Protein AF-A0A3P7MNG9-F1 (afdb_monomer)

Structure (mmCIF, N/CA/C/O backbone):
data_AF-A0A3P7MNG9-F1
#
_entry.id   AF-A0A3P7MNG9-F1
#
loop_
_atom_site.group_PDB
_atom_site.id
_atom_site.type_symbol
_atom_site.label_atom_id
_atom_site.label_alt_id
_atom_site.label_comp_id
_atom_site.label_asym_id
_atom_site.label_entity_id
_atom_site.label_seq_id
_atom_site.pdbx_PDB_ins_code
_atom_site.Cartn_x
_atom_site.Cartn_y
_atom_site.Cartn_z
_atom_site.occupancy
_atom_site.B_iso_or_equiv
_atom_site.auth_seq_id
_atom_site.auth_comp_id
_atom_site.auth_asym_id
_atom_site.auth_atom_id
_atom_site.pdbx_PDB_model_num
ATOM 1 N N . MET A 1 1 ? -9.336 20.018 -10.066 1.00 50.62 1 MET A N 1
ATOM 2 C CA . MET A 1 1 ? -9.968 18.762 -10.501 1.00 50.62 1 MET A CA 1
ATOM 3 C C . MET A 1 1 ? -11.108 18.443 -9.546 1.00 50.62 1 MET A C 1
ATOM 5 O O . MET A 1 1 ? -10.877 18.421 -8.330 1.00 50.62 1 MET A O 1
ATOM 9 N N . GLN A 1 2 ? -12.334 18.373 -10.069 1.00 55.94 2 GLN A N 1
ATOM 10 C CA . GLN A 1 2 ? -13.518 17.978 -9.297 1.00 55.94 2 GLN A CA 1
ATOM 11 C C . GLN A 1 2 ? -13.472 16.461 -9.045 1.00 55.94 2 GLN A C 1
ATOM 13 O O . GLN A 1 2 ? -12.683 15.749 -9.660 1.00 55.94 2 GLN A O 1
ATOM 18 N N . GLU A 1 3 ? -14.224 15.972 -8.060 1.00 52.66 3 GLU A N 1
ATOM 19 C CA . GLU A 1 3 ? -14.179 14.561 -7.642 1.00 52.66 3 GLU A CA 1
ATOM 20 C C . GLU A 1 3 ? -14.616 13.601 -8.760 1.00 52.66 3 GLU A C 1
ATOM 22 O O . GLU A 1 3 ? -14.037 12.526 -8.909 1.00 52.66 3 GLU A O 1
ATOM 27 N N . ASP A 1 4 ? -15.556 14.034 -9.598 1.00 59.06 4 ASP A N 1
ATOM 28 C CA . ASP A 1 4 ? -16.036 13.269 -10.749 1.00 59.06 4 ASP A CA 1
ATOM 29 C C . ASP A 1 4 ? -14.944 13.083 -11.816 1.00 59.06 4 ASP A C 1
ATOM 31 O O . ASP A 1 4 ? -14.753 11.971 -12.307 1.00 59.06 4 ASP A O 1
ATOM 35 N N . ASP A 1 5 ? -14.135 14.118 -12.079 1.00 62.81 5 ASP A N 1
ATOM 36 C CA . ASP A 1 5 ? -13.008 14.048 -13.023 1.00 62.81 5 ASP A CA 1
ATOM 37 C C . ASP A 1 5 ? -11.977 12.982 -12.602 1.00 62.81 5 ASP A C 1
ATOM 39 O O . ASP A 1 5 ? -11.460 12.230 -13.429 1.00 62.81 5 ASP A O 1
ATOM 43 N N . LEU A 1 6 ? -11.692 12.894 -11.296 1.00 59.94 6 LEU A N 1
ATOM 44 C CA . LEU A 1 6 ? -10.769 11.908 -10.720 1.00 59.94 6 LEU A CA 1
ATOM 45 C C . LEU A 1 6 ? -11.311 10.482 -10.837 1.00 59.94 6 LEU A C 1
ATOM 47 O O . LEU A 1 6 ? -10.556 9.543 -11.097 1.00 59.94 6 LEU A O 1
ATOM 51 N N . MET A 1 7 ? -12.615 10.312 -10.625 1.00 61.47 7 MET A N 1
ATOM 52 C CA . MET A 1 7 ? -13.269 9.011 -10.740 1.00 61.47 7 MET A CA 1
ATOM 53 C C . MET A 1 7 ? -13.324 8.537 -12.193 1.00 61.47 7 MET A C 1
ATOM 55 O O . MET A 1 7 ? -13.138 7.348 -12.452 1.00 61.47 7 MET A O 1
ATOM 59 N N . ASP A 1 8 ? -13.530 9.438 -13.148 1.00 69.12 8 ASP A N 1
ATOM 60 C CA . ASP A 1 8 ? -13.511 9.092 -14.569 1.00 69.12 8 ASP A CA 1
ATOM 61 C C . ASP A 1 8 ? -12.092 8.808 -15.076 1.00 69.12 8 ASP A C 1
ATOM 63 O O . ASP A 1 8 ? -11.881 7.848 -15.826 1.00 69.12 8 ASP A O 1
ATOM 67 N N . GLU A 1 9 ? -11.090 9.541 -14.585 1.00 71.19 9 GLU A N 1
ATOM 68 C CA . GLU A 1 9 ? -9.685 9.211 -14.827 1.00 71.19 9 GLU A CA 1
ATOM 69 C C . GLU A 1 9 ? -9.326 7.829 -14.258 1.00 71.19 9 GLU A C 1
ATOM 71 O O . GLU A 1 9 ? -8.704 7.013 -14.943 1.00 71.19 9 GLU A O 1
ATOM 76 N N . ALA A 1 10 ? -9.788 7.509 -13.048 1.00 67.56 10 ALA A N 1
ATOM 77 C CA . ALA A 1 10 ? -9.579 6.202 -12.437 1.00 67.56 10 ALA A CA 1
ATOM 78 C C . ALA A 1 10 ? -10.197 5.055 -13.255 1.00 67.56 10 ALA A C 1
ATOM 80 O O . ALA A 1 10 ? -9.550 4.022 -13.460 1.00 67.56 10 ALA A O 1
ATOM 81 N N . LYS A 1 11 ? -11.423 5.236 -13.763 1.00 72.31 11 LYS A N 1
ATOM 82 C CA . LYS A 1 11 ? -12.083 4.259 -14.647 1.00 72.31 11 LYS A CA 1
ATOM 83 C C . LYS A 1 11 ? -11.302 4.059 -15.943 1.00 72.31 11 LYS A C 1
ATOM 85 O O . LYS A 1 11 ? -11.132 2.922 -16.379 1.00 72.31 11 LYS A O 1
ATOM 90 N N . SER A 1 12 ? -10.796 5.142 -16.533 1.00 79.19 12 SER A N 1
ATOM 91 C CA . SER A 1 12 ? -9.968 5.086 -17.741 1.00 79.19 12 SER A CA 1
ATOM 92 C C . SER A 1 12 ? -8.674 4.295 -17.503 1.00 79.19 12 SER A C 1
ATOM 94 O O . SER A 1 12 ? -8.370 3.354 -18.240 1.00 79.19 12 SER A O 1
ATOM 96 N N . LEU A 1 13 ? -7.959 4.590 -16.410 1.00 76.12 13 LEU A N 1
ATOM 97 C CA . LEU A 1 13 ? -6.739 3.873 -16.022 1.00 76.12 13 LEU A CA 1
ATOM 98 C C . LEU A 1 13 ? -6.999 2.384 -15.764 1.00 76.12 13 LEU A C 1
ATOM 100 O O . LEU A 1 13 ? -6.204 1.538 -16.182 1.00 76.12 13 LEU A O 1
ATOM 104 N N . LYS A 1 14 ? -8.126 2.055 -15.124 1.00 75.62 14 LYS A N 1
ATOM 105 C CA . LYS A 1 14 ? -8.559 0.670 -14.916 1.00 75.62 14 LYS A CA 1
ATOM 106 C C . LYS A 1 14 ? -8.824 -0.047 -16.240 1.00 75.62 14 LYS A C 1
ATOM 108 O O . LYS A 1 14 ? -8.344 -1.160 -16.427 1.00 75.62 14 LYS A O 1
ATOM 113 N N . ALA A 1 15 ? -9.573 0.567 -17.153 1.00 82.38 15 ALA A N 1
ATOM 114 C CA . ALA A 1 15 ? -9.904 -0.057 -18.431 1.00 82.38 15 ALA A CA 1
ATOM 115 C C . ALA A 1 15 ? -8.635 -0.384 -19.235 1.00 82.38 15 ALA A C 1
ATOM 117 O O . ALA A 1 15 ? -8.476 -1.506 -19.717 1.00 82.38 15 ALA A O 1
ATOM 118 N N . VAL A 1 16 ? -7.689 0.562 -19.294 1.00 84.88 16 VAL A N 1
ATOM 119 C CA . VAL A 1 16 ? -6.386 0.352 -19.943 1.00 84.88 16 VAL A CA 1
ATOM 120 C C . VAL A 1 16 ? -5.596 -0.753 -19.239 1.00 84.88 16 VAL A C 1
ATOM 122 O O . VAL A 1 16 ? -5.061 -1.640 -19.897 1.00 84.88 16 VAL A O 1
ATOM 125 N N . SER A 1 17 ? -5.546 -0.746 -17.905 1.00 79.25 17 SER A N 1
ATOM 126 C CA . SER A 1 17 ? -4.915 -1.802 -17.104 1.00 79.25 17 SER A CA 1
ATOM 127 C C . SER A 1 17 ? -5.439 -3.198 -17.438 1.00 79.25 17 SER A C 1
ATOM 129 O O . SER A 1 17 ? -4.656 -4.117 -17.687 1.00 79.25 17 SER A O 1
ATOM 131 N N . ASP A 1 18 ? -6.761 -3.361 -17.409 1.00 81.81 18 ASP A N 1
ATOM 132 C CA . ASP A 1 18 ? -7.415 -4.654 -17.589 1.00 81.81 18 ASP A CA 1
ATOM 133 C C . ASP A 1 18 ? -7.157 -5.192 -19.000 1.00 81.81 18 ASP A C 1
ATOM 135 O O . ASP A 1 18 ? -6.856 -6.374 -19.171 1.00 81.81 18 ASP A O 1
ATOM 139 N N . GLU A 1 19 ? -7.165 -4.312 -20.003 1.00 88.00 19 GLU A N 1
ATOM 140 C CA . GLU A 1 19 ? -6.807 -4.658 -21.375 1.00 88.00 19 GLU A CA 1
ATOM 141 C C . GLU A 1 19 ? -5.333 -5.072 -21.506 1.00 88.00 19 GLU A C 1
ATOM 143 O O . GLU A 1 19 ? -5.028 -6.100 -22.120 1.00 88.00 19 GLU A O 1
ATOM 148 N N . LEU A 1 20 ? -4.408 -4.320 -20.899 1.00 85.25 20 LEU A N 1
ATOM 149 C CA . LEU A 1 20 ? -2.987 -4.677 -20.872 1.00 85.25 20 LEU A CA 1
ATOM 150 C C . LEU A 1 20 ? -2.790 -6.055 -20.223 1.00 85.25 20 LEU A C 1
ATOM 152 O O . LEU A 1 20 ? -2.073 -6.897 -20.767 1.00 85.25 20 LEU A O 1
ATOM 156 N N . LYS A 1 21 ? -3.466 -6.320 -19.100 1.00 81.88 21 LYS A N 1
ATOM 157 C CA . LYS A 1 21 ? -3.415 -7.606 -18.393 1.00 81.88 21 LYS A CA 1
ATOM 158 C C . LYS A 1 21 ? -3.986 -8.749 -19.233 1.00 81.88 21 LYS A C 1
ATOM 160 O O . LYS A 1 21 ? -3.364 -9.807 -19.297 1.00 81.88 21 LYS A O 1
ATOM 165 N N . ALA A 1 22 ? -5.120 -8.543 -19.904 1.00 85.69 22 ALA A N 1
ATOM 166 C CA . ALA A 1 22 ? -5.745 -9.544 -20.771 1.00 85.69 22 ALA A CA 1
ATOM 167 C C . ALA A 1 22 ? -4.845 -9.942 -21.954 1.00 85.69 22 ALA A C 1
ATOM 169 O O . ALA A 1 22 ? -4.821 -11.102 -22.354 1.00 85.69 22 ALA A O 1
ATOM 170 N N . ASN A 1 23 ? -4.038 -9.003 -22.457 1.00 87.00 23 ASN A N 1
ATOM 171 C CA . ASN A 1 23 ? -3.028 -9.254 -23.490 1.00 87.00 23 ASN A CA 1
ATOM 172 C C . ASN A 1 23 ? -1.705 -9.810 -22.925 1.00 87.00 23 ASN A C 1
ATOM 174 O O . ASN A 1 23 ? -0.709 -9.938 -23.640 1.00 87.00 23 ASN A O 1
ATOM 178 N N . GLY A 1 24 ? -1.662 -10.115 -21.626 1.00 82.06 24 GLY A N 1
ATOM 179 C CA . GLY A 1 24 ? -0.476 -10.605 -20.941 1.00 82.06 24 GLY A CA 1
ATOM 180 C C . GLY A 1 24 ? 0.671 -9.598 -20.939 1.00 82.06 24 GLY A C 1
ATOM 181 O O . GLY A 1 24 ? 1.825 -10.020 -20.921 1.00 82.06 24 GLY A O 1
ATOM 182 N N . CYS A 1 25 ? 0.408 -8.291 -21.016 1.00 82.31 25 CYS A N 1
ATOM 183 C CA . CYS A 1 25 ? 1.440 -7.261 -20.932 1.00 82.31 25 CYS A CA 1
ATOM 184 C C . CYS A 1 25 ? 2.194 -7.380 -19.595 1.00 82.31 25 CYS A C 1
ATOM 186 O O . CYS A 1 25 ? 1.554 -7.511 -18.549 1.00 82.31 25 CYS A O 1
ATOM 188 N N . PRO A 1 26 ? 3.541 -7.331 -19.583 1.00 75.62 26 PRO A N 1
ATOM 189 C CA . PRO A 1 26 ? 4.274 -7.305 -18.327 1.00 75.62 26 PRO A CA 1
ATOM 190 C C . PRO A 1 26 ? 3.939 -6.026 -17.552 1.00 75.62 26 PRO A C 1
ATOM 192 O O . PRO A 1 26 ? 3.650 -4.980 -18.137 1.00 75.62 26 PRO A O 1
ATOM 195 N N . LEU A 1 27 ? 4.038 -6.095 -16.224 1.00 71.94 27 LEU A N 1
ATOM 196 C CA . LEU A 1 27 ? 3.754 -4.957 -15.342 1.00 71.94 27 LEU A CA 1
ATOM 197 C C . LEU A 1 27 ? 4.686 -3.759 -15.575 1.00 71.94 27 LEU A C 1
ATOM 199 O O . LEU A 1 27 ? 4.328 -2.634 -15.221 1.00 71.94 27 LEU A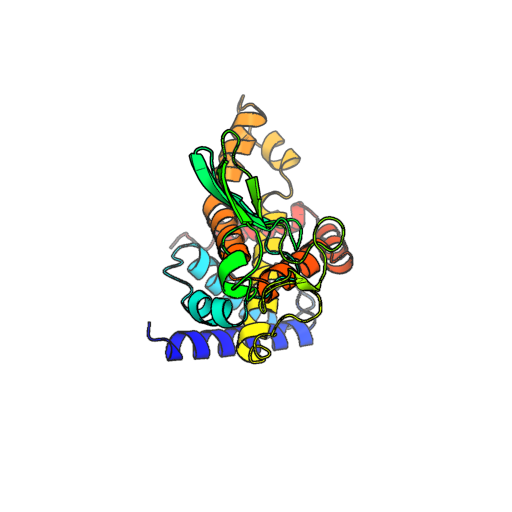 O 1
ATOM 203 N N . PHE A 1 28 ? 5.847 -3.986 -16.195 1.00 72.50 28 PHE A N 1
ATOM 204 C CA . PHE A 1 28 ? 6.792 -2.945 -16.573 1.00 72.50 28 PHE A CA 1
ATOM 205 C C . PHE A 1 28 ? 7.443 -3.208 -17.931 1.00 72.50 28 PHE A C 1
ATOM 207 O O . PHE A 1 28 ? 7.728 -4.352 -18.299 1.00 72.50 28 PHE A O 1
ATOM 214 N N . GLY A 1 29 ? 7.711 -2.120 -18.656 1.00 73.81 29 GLY A N 1
ATOM 215 C CA . GLY A 1 29 ? 8.372 -2.149 -19.955 1.00 73.81 29 GLY A CA 1
ATOM 216 C C . GLY A 1 29 ? 7.550 -2.851 -21.033 1.00 73.81 29 GLY A C 1
ATOM 217 O O . GLY A 1 29 ? 8.123 -3.429 -21.956 1.00 73.81 29 GLY A O 1
ATOM 218 N N . GLY A 1 30 ? 6.218 -2.790 -20.923 1.00 82.50 30 GLY A N 1
ATOM 219 C CA . GLY A 1 30 ? 5.288 -3.268 -21.948 1.00 82.50 30 GLY A CA 1
ATOM 220 C C . GLY A 1 30 ? 5.534 -2.617 -23.311 1.00 82.50 30 GLY A C 1
ATOM 221 O O . GLY A 1 30 ? 5.489 -3.310 -24.323 1.00 82.50 30 GLY A O 1
ATOM 222 N N . LYS A 1 31 ? 5.939 -1.337 -23.325 1.00 85.12 31 LYS A N 1
ATOM 223 C CA . LYS A 1 31 ? 6.387 -0.600 -24.522 1.00 85.12 31 LYS A CA 1
ATOM 224 C C . LYS A 1 31 ? 7.437 -1.356 -25.348 1.00 85.12 31 LYS A C 1
ATOM 226 O O . LYS A 1 31 ? 7.434 -1.276 -26.570 1.00 85.12 31 LYS A O 1
ATOM 231 N N . TYR A 1 32 ? 8.318 -2.106 -24.690 1.00 81.19 32 TYR A N 1
ATOM 232 C CA . TYR A 1 32 ? 9.454 -2.791 -25.320 1.00 81.19 32 TYR A CA 1
ATOM 233 C C . TYR A 1 32 ? 9.221 -4.298 -25.485 1.00 81.19 32 TYR A C 1
ATOM 235 O O . TYR A 1 32 ? 10.122 -5.039 -25.860 1.00 81.19 32 TYR A O 1
ATOM 243 N N . CYS A 1 33 ? 8.023 -4.789 -25.167 1.00 81.94 33 CYS A N 1
ATOM 244 C CA . CYS A 1 33 ? 7.731 -6.213 -25.176 1.00 81.94 33 CYS A CA 1
ATOM 245 C C . CYS A 1 33 ? 7.372 -6.673 -26.598 1.00 81.94 33 CYS A C 1
ATOM 247 O O . CYS A 1 33 ? 6.224 -6.559 -27.010 1.00 81.94 33 CYS A O 1
ATOM 249 N N . GLU A 1 34 ? 8.345 -7.195 -27.352 1.00 84.25 34 GLU A N 1
ATOM 250 C CA . GLU A 1 34 ? 8.195 -7.564 -28.777 1.00 84.25 34 GLU A CA 1
ATOM 251 C C . GLU A 1 34 ? 7.086 -8.583 -29.066 1.00 84.25 34 GLU A C 1
ATOM 253 O O . GLU A 1 34 ? 6.509 -8.575 -30.148 1.00 84.25 34 GLU A O 1
ATOM 258 N N . ARG A 1 35 ? 6.736 -9.423 -28.085 1.00 87.75 35 ARG A N 1
ATOM 259 C CA . ARG A 1 35 ? 5.618 -10.373 -28.198 1.00 87.75 35 ARG A CA 1
ATOM 260 C C . ARG A 1 35 ? 4.233 -9.715 -28.211 1.00 87.75 35 ARG A C 1
ATOM 262 O O . ARG A 1 35 ? 3.252 -10.406 -28.464 1.00 87.75 35 ARG A O 1
ATOM 269 N N . LEU A 1 36 ? 4.127 -8.433 -27.856 1.00 86.94 36 LEU A N 1
ATOM 270 C CA . LEU A 1 36 ? 2.856 -7.715 -27.808 1.00 86.94 36 LEU A CA 1
ATOM 271 C C . LEU A 1 36 ? 2.583 -6.994 -29.135 1.00 86.94 36 LEU A C 1
ATOM 273 O O . LEU A 1 36 ? 3.508 -6.434 -29.728 1.00 86.94 36 LEU A O 1
ATOM 277 N N . PRO A 1 37 ? 1.312 -6.913 -29.570 1.00 93.62 37 PRO A N 1
ATOM 278 C CA . PRO A 1 37 ? 0.923 -6.065 -30.693 1.00 93.62 37 PRO A CA 1
ATOM 279 C C . PRO A 1 37 ? 1.320 -4.597 -30.476 1.00 93.62 37 PRO A C 1
ATOM 281 O O . PRO A 1 37 ? 1.256 -4.103 -29.350 1.00 93.62 37 PRO A O 1
ATOM 284 N N . GLN A 1 38 ? 1.645 -3.870 -31.555 1.00 92.62 38 GLN A N 1
ATOM 285 C CA . GLN A 1 38 ? 2.075 -2.462 -31.482 1.00 92.62 38 GLN A CA 1
ATOM 286 C C . GLN A 1 38 ? 1.115 -1.592 -30.656 1.00 92.62 38 GLN A C 1
ATOM 288 O O . GLN A 1 38 ? 1.554 -0.925 -29.728 1.00 92.62 38 GLN A O 1
ATOM 293 N N . HIS A 1 39 ? -0.192 -1.691 -30.906 1.00 93.81 39 HIS A N 1
ATOM 294 C CA . HIS A 1 39 ? -1.196 -0.903 -30.186 1.00 93.81 39 HIS A CA 1
ATOM 295 C C . HIS A 1 39 ? -1.221 -1.174 -28.666 1.00 93.81 39 HIS A C 1
ATOM 297 O O . HIS A 1 39 ? -1.532 -0.276 -27.888 1.00 93.81 39 HIS A O 1
ATOM 303 N N . ILE A 1 40 ? -0.869 -2.388 -28.218 1.00 92.50 40 ILE A N 1
ATOM 304 C CA . ILE A 1 40 ? -0.746 -2.727 -26.789 1.00 92.50 40 ILE A CA 1
ATOM 305 C C . ILE A 1 40 ? 0.536 -2.127 -26.206 1.00 92.50 40 ILE A C 1
ATOM 307 O O . ILE A 1 40 ? 0.526 -1.632 -25.079 1.00 92.50 40 ILE A O 1
ATOM 311 N N . ARG A 1 41 ? 1.634 -2.126 -26.973 1.00 90.19 41 ARG A N 1
ATOM 312 C CA . ARG A 1 41 ? 2.891 -1.472 -26.575 1.00 90.19 41 ARG A CA 1
ATOM 313 C C . ARG A 1 41 ? 2.708 0.036 -26.412 1.00 90.19 41 ARG A C 1
ATOM 315 O O . ARG A 1 41 ? 3.187 0.590 -25.425 1.00 90.19 41 ARG A O 1
ATOM 322 N N . ASP A 1 42 ? 1.965 0.667 -27.318 1.00 91.50 42 ASP A N 1
ATOM 323 C CA . ASP A 1 42 ? 1.655 2.099 -27.266 1.00 91.50 42 ASP A CA 1
ATOM 324 C C . ASP A 1 42 ? 0.782 2.435 -26.050 1.00 91.50 42 ASP A C 1
ATOM 326 O O . ASP A 1 42 ? 1.090 3.362 -25.304 1.00 91.50 42 ASP A O 1
ATOM 330 N N . LYS A 1 43 ? -0.249 1.623 -25.769 1.00 90.94 43 LYS A N 1
ATOM 331 C CA . LYS A 1 43 ? -1.067 1.759 -24.550 1.00 90.94 43 LYS A CA 1
ATOM 332 C C . LYS A 1 43 ? -0.244 1.600 -23.272 1.00 90.94 43 LYS A C 1
ATOM 334 O O . LYS A 1 43 ? -0.439 2.351 -22.319 1.00 90.94 43 LYS A O 1
ATOM 339 N N . ALA A 1 44 ? 0.688 0.646 -23.243 1.00 87.00 44 ALA A N 1
ATOM 340 C CA . ALA A 1 44 ? 1.588 0.465 -22.108 1.00 87.00 44 ALA A CA 1
ATOM 341 C C . ALA A 1 44 ? 2.515 1.677 -21.920 1.00 87.00 44 ALA A C 1
ATOM 343 O O . ALA A 1 44 ? 2.731 2.103 -20.787 1.00 87.00 44 ALA A O 1
ATOM 344 N N . ALA A 1 45 ? 3.027 2.245 -23.017 1.00 87.19 45 ALA A N 1
ATOM 345 C CA . ALA A 1 45 ? 3.858 3.445 -22.997 1.00 87.19 45 ALA A CA 1
ATOM 346 C C . ALA A 1 45 ? 3.096 4.669 -22.473 1.00 87.19 45 ALA A C 1
ATOM 348 O O . ALA A 1 45 ? 3.605 5.380 -21.608 1.00 87.19 45 ALA A O 1
ATOM 349 N N . GLU A 1 46 ? 1.878 4.891 -22.969 1.00 88.38 46 GLU A N 1
ATOM 350 C CA . GLU A 1 46 ? 1.036 6.015 -22.553 1.00 88.38 46 GLU A CA 1
ATOM 351 C C . GLU A 1 46 ? 0.670 5.915 -21.075 1.00 88.38 46 GLU A C 1
ATOM 353 O O . GLU A 1 46 ? 0.775 6.887 -20.330 1.00 88.38 46 GLU A O 1
ATOM 358 N N . LEU A 1 47 ? 0.315 4.715 -20.616 1.00 83.56 47 LEU A N 1
ATOM 359 C CA . LEU A 1 47 ? 0.054 4.490 -19.207 1.00 83.56 47 LEU A CA 1
ATOM 360 C C . LEU A 1 47 ? 1.292 4.768 -18.342 1.00 83.56 47 LEU A C 1
ATOM 362 O O . LEU A 1 47 ? 1.172 5.401 -17.295 1.00 83.56 47 LEU A O 1
ATOM 366 N N . ASP A 1 48 ? 2.471 4.284 -18.743 1.00 80.19 48 ASP A N 1
ATOM 367 C CA . ASP A 1 48 ? 3.693 4.519 -17.974 1.00 80.19 48 ASP A CA 1
ATOM 368 C C . ASP A 1 48 ? 4.015 6.024 -17.904 1.00 80.19 48 ASP A C 1
ATOM 370 O O . ASP A 1 48 ? 4.275 6.525 -16.811 1.00 80.19 48 ASP A O 1
ATOM 374 N N . LYS A 1 49 ? 3.853 6.760 -19.013 1.00 82.25 49 LYS A N 1
ATOM 375 C CA . LYS A 1 49 ? 3.982 8.226 -19.060 1.00 82.25 49 LYS A CA 1
ATOM 376 C C . LYS A 1 49 ? 2.979 8.929 -18.141 1.00 82.25 49 LYS A C 1
ATOM 378 O O . LYS A 1 49 ? 3.347 9.852 -17.415 1.00 82.25 49 LYS A O 1
ATOM 383 N N . ARG A 1 50 ? 1.717 8.488 -18.138 1.00 77.50 50 ARG A N 1
ATOM 384 C CA . ARG A 1 50 ? 0.657 9.038 -17.278 1.00 77.50 50 ARG A CA 1
ATOM 385 C C . ARG A 1 50 ? 1.003 8.870 -15.798 1.00 77.50 50 ARG A C 1
ATOM 387 O O . ARG A 1 50 ? 0.876 9.811 -15.023 1.00 77.50 50 ARG A O 1
ATOM 394 N N . LEU A 1 51 ? 1.481 7.689 -15.412 1.00 74.69 51 LEU A N 1
ATOM 395 C CA . LEU A 1 51 ? 1.907 7.395 -14.042 1.00 74.69 51 LEU A CA 1
ATOM 396 C C . LEU A 1 51 ? 3.135 8.210 -13.631 1.00 74.69 51 LEU A C 1
ATOM 398 O O . LEU A 1 51 ? 3.188 8.693 -12.504 1.00 74.69 51 LEU A O 1
ATOM 402 N N . ASP A 1 52 ? 4.092 8.403 -14.535 1.00 73.19 52 ASP A N 1
ATOM 403 C CA . ASP A 1 52 ? 5.275 9.223 -14.265 1.00 73.19 52 ASP A CA 1
ATOM 404 C C . ASP A 1 52 ? 4.894 10.709 -14.104 1.00 73.19 52 ASP A C 1
ATOM 406 O O . ASP A 1 52 ? 5.380 11.379 -13.192 1.00 73.19 52 ASP A O 1
ATOM 410 N N . SER A 1 53 ? 3.938 11.203 -14.900 1.00 71.06 53 SER A N 1
ATOM 411 C CA . SER A 1 53 ? 3.365 12.544 -14.730 1.00 71.06 53 SER A CA 1
ATOM 412 C C . SER A 1 53 ? 2.659 12.701 -13.383 1.00 71.06 53 SER A C 1
ATOM 414 O O . SER A 1 53 ? 2.828 13.736 -12.737 1.00 71.06 53 SER A O 1
ATOM 416 N N . LEU A 1 54 ? 1.907 11.688 -12.934 1.00 64.19 54 LEU A N 1
ATOM 417 C CA . LEU A 1 54 ? 1.291 11.695 -11.606 1.00 64.19 54 LEU A CA 1
ATOM 418 C C . LEU A 1 54 ? 2.375 11.809 -10.526 1.00 64.19 54 LEU A C 1
ATOM 420 O O . LEU A 1 54 ? 2.295 12.693 -9.680 1.00 64.19 54 LEU A O 1
ATOM 424 N N . LEU A 1 55 ? 3.442 11.007 -10.611 1.00 59.94 55 LEU A N 1
ATOM 425 C CA . LEU A 1 55 ? 4.580 11.041 -9.680 1.00 59.94 55 LEU A CA 1
ATOM 426 C C . LEU A 1 55 ? 5.319 12.385 -9.644 1.00 59.94 55 LEU A C 1
ATOM 428 O O . LEU A 1 55 ? 5.781 12.784 -8.581 1.00 59.94 55 LEU A O 1
ATOM 432 N N . SER A 1 56 ? 5.414 13.098 -10.768 1.00 56.78 56 SER A N 1
ATOM 433 C CA . SER A 1 56 ? 6.092 14.403 -10.832 1.00 56.78 56 SER A CA 1
ATOM 434 C C . SER A 1 56 ? 5.297 15.576 -10.248 1.00 56.78 56 SER A C 1
ATOM 436 O O . SER A 1 56 ? 5.863 16.650 -10.052 1.00 56.78 56 SER A O 1
ATOM 438 N N . GLY A 1 57 ? 3.999 15.397 -9.985 1.00 50.34 57 GLY A N 1
ATOM 439 C CA . GLY A 1 57 ? 3.116 16.512 -9.651 1.00 50.34 57 GLY A CA 1
ATOM 440 C C . GLY A 1 57 ? 2.042 16.233 -8.613 1.00 50.34 57 GLY A C 1
ATOM 441 O O . GLY A 1 57 ? 1.293 17.166 -8.366 1.00 50.34 57 GLY A O 1
ATOM 442 N N . PHE A 1 58 ? 1.955 15.020 -8.041 1.00 51.56 58 PHE A N 1
ATOM 443 C CA . PHE A 1 58 ? 0.865 14.501 -7.190 1.00 51.56 58 PHE A CA 1
ATOM 444 C C . PHE A 1 58 ? 0.247 15.565 -6.257 1.00 51.56 58 PHE A C 1
ATOM 446 O O . PHE A 1 58 ? 0.693 15.742 -5.123 1.00 51.56 58 PHE A O 1
ATOM 453 N N . PRO A 1 59 ? -0.824 16.265 -6.679 1.00 43.78 59 PRO A N 1
ATOM 454 C CA . PRO A 1 59 ? -1.555 17.159 -5.813 1.00 43.78 59 PRO A CA 1
ATOM 455 C C . PRO A 1 59 ? -2.792 16.392 -5.357 1.00 43.78 59 PRO A C 1
ATOM 457 O O . PRO A 1 59 ? -3.767 16.278 -6.096 1.00 43.78 59 PRO A O 1
ATOM 460 N N . ASN A 1 60 ? -2.755 15.887 -4.125 1.00 50.69 60 ASN A N 1
ATOM 461 C CA . ASN A 1 60 ? -3.916 15.391 -3.386 1.00 50.69 60 ASN A CA 1
ATOM 462 C C . ASN A 1 60 ? -4.726 14.310 -4.122 1.00 50.69 60 ASN A C 1
ATOM 464 O O . ASN A 1 60 ? -5.737 14.595 -4.772 1.00 50.69 60 ASN A O 1
ATOM 468 N N . PHE A 1 61 ? -4.350 13.045 -3.927 1.00 50.94 61 PHE A N 1
ATOM 469 C CA . PHE A 1 61 ? -5.218 11.903 -4.210 1.00 50.94 61 PHE A CA 1
ATOM 470 C C . PHE A 1 61 ? -6.490 12.019 -3.347 1.00 50.94 61 PHE A C 1
ATOM 472 O O . PHE A 1 61 ? -6.547 11.484 -2.249 1.00 50.94 61 PHE A O 1
ATOM 479 N N . LYS A 1 62 ? -7.517 12.768 -3.779 1.00 47.34 62 LYS A N 1
ATOM 480 C CA . LYS A 1 62 ? -8.753 13.010 -2.997 1.00 47.34 62 LYS A CA 1
ATOM 481 C C . LYS A 1 62 ? -9.579 11.742 -2.747 1.00 47.34 62 LYS A C 1
ATOM 483 O O . LYS A 1 62 ? -10.375 11.711 -1.814 1.00 47.34 62 LYS A O 1
ATOM 488 N N . SER A 1 63 ? -9.338 10.673 -3.503 1.00 50.31 63 SER A N 1
ATOM 489 C CA . SER A 1 63 ? -9.829 9.311 -3.232 1.00 50.31 63 SER A CA 1
ATOM 490 C C . SER A 1 63 ? -9.400 8.774 -1.858 1.00 50.31 63 SER A C 1
ATOM 492 O O . SER A 1 63 ? -10.054 7.883 -1.317 1.00 50.31 63 SER A O 1
ATOM 494 N N . SER A 1 64 ? -8.361 9.357 -1.252 1.00 51.09 64 SER A N 1
ATOM 495 C CA . SER A 1 64 ? -7.955 9.139 0.141 1.00 51.09 64 SER A CA 1
ATOM 496 C C . SER A 1 64 ? -9.036 9.439 1.174 1.00 51.09 64 SER A C 1
ATOM 498 O O . SER A 1 64 ? -9.143 8.738 2.181 1.00 51.09 64 SER A O 1
ATOM 500 N N . ILE A 1 65 ? -9.856 10.465 0.927 1.00 50.41 65 ILE A N 1
ATOM 501 C CA . ILE A 1 65 ? -10.880 10.927 1.868 1.00 50.41 65 ILE A CA 1
ATOM 502 C C . ILE A 1 65 ? -11.988 9.875 1.977 1.00 50.41 65 ILE A C 1
ATOM 504 O O . ILE A 1 65 ? -12.401 9.548 3.086 1.00 50.41 65 ILE A O 1
ATOM 508 N N . ARG A 1 66 ? -12.390 9.264 0.851 1.00 58.25 66 ARG A N 1
ATOM 509 C CA . ARG A 1 66 ? -13.369 8.164 0.836 1.00 58.25 66 ARG A CA 1
ATOM 510 C C . ARG A 1 66 ? -12.788 6.856 1.354 1.00 58.25 66 ARG A C 1
ATOM 512 O O . ARG A 1 66 ? -13.511 6.071 1.951 1.00 58.25 66 ARG A O 1
ATOM 519 N N . MET A 1 67 ? -11.488 6.611 1.182 1.00 64.38 67 MET A N 1
ATOM 520 C CA . MET A 1 67 ? -10.882 5.375 1.680 1.00 64.38 67 MET A CA 1
ATOM 521 C C . MET A 1 67 ? -10.895 5.280 3.211 1.00 64.38 67 MET A C 1
ATOM 523 O O . MET A 1 67 ? -11.123 4.202 3.757 1.00 64.38 67 MET A O 1
ATOM 527 N N . LYS A 1 68 ? -10.771 6.423 3.900 1.00 66.88 68 LYS A N 1
ATOM 528 C CA . LYS A 1 68 ? -10.923 6.500 5.361 1.00 66.88 68 LYS A CA 1
ATOM 529 C C . LYS A 1 68 ? -12.308 6.061 5.849 1.00 66.88 68 LYS A C 1
ATOM 531 O O . LYS A 1 68 ? -12.415 5.581 6.973 1.00 66.88 68 LYS A O 1
ATOM 536 N N . GLU A 1 69 ? -13.353 6.169 5.024 1.00 70.38 69 GLU A N 1
ATOM 537 C CA . GLU A 1 69 ? -14.700 5.664 5.351 1.00 70.38 69 GLU A CA 1
ATOM 538 C C . GLU A 1 69 ? -14.751 4.130 5.389 1.00 70.38 69 GLU A C 1
ATOM 540 O O . GLU A 1 69 ? -15.613 3.548 6.050 1.00 70.38 69 GLU A O 1
ATOM 545 N N . TYR A 1 70 ? -13.802 3.482 4.711 1.00 73.75 70 TYR A N 1
ATOM 546 C CA . TYR A 1 70 ? -13.631 2.034 4.662 1.00 73.75 70 TYR A CA 1
ATOM 547 C C . TYR A 1 70 ? -12.499 1.539 5.570 1.00 73.75 70 TYR A C 1
ATOM 549 O O . TYR A 1 70 ? -12.218 0.338 5.589 1.00 73.75 70 TYR A O 1
ATOM 557 N N . ASP A 1 71 ? -11.843 2.432 6.323 1.00 76.50 71 ASP A N 1
ATOM 558 C CA . ASP A 1 71 ? -10.767 2.046 7.227 1.00 76.50 71 ASP A CA 1
ATOM 559 C C . ASP A 1 71 ? -11.297 1.110 8.314 1.00 76.50 71 ASP A C 1
ATOM 561 O O . ASP A 1 71 ? -12.223 1.412 9.075 1.00 76.50 71 ASP A O 1
ATOM 565 N N . PHE A 1 72 ? -10.662 -0.050 8.385 1.00 81.06 72 PHE A N 1
ATOM 566 C CA . PHE A 1 72 ? -10.970 -1.089 9.333 1.00 81.06 72 PHE A CA 1
ATOM 567 C C . PHE A 1 72 ? -9.669 -1.656 9.914 1.00 81.06 72 PHE A C 1
ATOM 569 O O . PHE A 1 72 ? -8.684 -1.861 9.203 1.00 81.06 72 PHE A O 1
ATOM 576 N N . SER A 1 73 ? -9.674 -1.947 11.214 1.00 82.56 73 SER A N 1
ATOM 577 C CA . SER A 1 73 ? -8.606 -2.693 11.873 1.00 82.56 73 SER A CA 1
ATOM 578 C C . SER A 1 73 ? -9.180 -3.558 12.988 1.00 82.56 73 SER A C 1
ATOM 580 O O . SER A 1 73 ? -10.083 -3.142 13.712 1.00 82.56 73 SER A O 1
ATOM 582 N N . LEU A 1 74 ? -8.638 -4.766 13.163 1.00 84.69 74 LEU A N 1
ATOM 583 C CA . LEU A 1 74 ? -8.995 -5.622 14.299 1.00 84.69 74 LEU A CA 1
ATOM 584 C C . LEU A 1 74 ? -8.403 -5.107 15.612 1.00 84.69 74 LEU A C 1
ATOM 586 O O . LEU A 1 74 ? -9.029 -5.291 16.647 1.00 84.69 74 LEU A O 1
ATOM 590 N N . LYS A 1 75 ? -7.231 -4.463 15.575 1.00 87.31 75 LYS A N 1
ATOM 591 C CA . LYS A 1 75 ? -6.537 -3.912 16.748 1.00 87.31 75 LYS A CA 1
ATOM 592 C C . LYS A 1 75 ? -6.327 -2.411 16.570 1.00 87.31 75 LYS A C 1
AT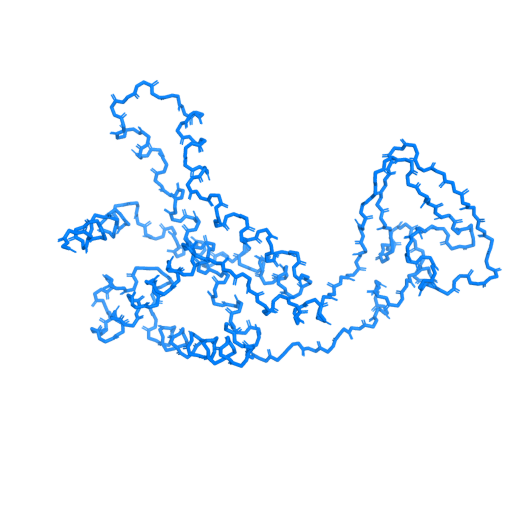OM 594 O O . LYS A 1 75 ? -5.990 -1.969 15.474 1.00 87.31 75 LYS A O 1
ATOM 599 N N . CYS A 1 76 ? -6.515 -1.627 17.627 1.00 84.25 76 CYS A N 1
ATOM 600 C CA . CYS A 1 76 ? -6.352 -0.178 17.535 1.00 84.25 76 CYS A CA 1
ATOM 601 C C . CYS A 1 76 ? -4.882 0.222 17.382 1.00 84.25 76 CYS A C 1
ATOM 603 O O . CYS A 1 76 ? -4.548 0.941 16.447 1.00 84.25 76 CYS A O 1
ATOM 605 N N . ASN A 1 77 ? -4.013 -0.227 18.293 1.00 83.00 77 ASN A N 1
ATOM 606 C CA . ASN A 1 77 ? -2.575 0.068 18.331 1.00 83.00 77 ASN A CA 1
ATOM 607 C C . ASN A 1 77 ? -2.198 1.561 18.267 1.00 83.00 77 ASN A C 1
ATOM 609 O O . ASN A 1 77 ? -1.027 1.877 18.083 1.00 83.00 77 ASN A O 1
ATOM 613 N N . ALA A 1 78 ? -3.152 2.487 18.426 1.00 81.50 78 ALA A N 1
ATOM 614 C CA . ALA A 1 78 ? -2.878 3.918 18.408 1.00 81.50 78 ALA A CA 1
ATOM 615 C C . ALA A 1 78 ? -1.858 4.256 19.498 1.00 81.50 78 ALA A C 1
ATOM 617 O O . ALA A 1 78 ? -2.115 3.992 20.673 1.00 81.50 78 ALA A O 1
ATOM 618 N N . VAL A 1 79 ? -0.712 4.799 19.091 1.00 82.44 79 VAL A N 1
ATOM 619 C CA . VAL A 1 79 ? 0.412 5.120 19.975 1.00 82.44 79 VAL A CA 1
ATOM 620 C C . VAL A 1 79 ? 0.282 6.556 20.469 1.00 82.44 79 VAL A C 1
ATOM 622 O O . VAL A 1 79 ? -0.122 7.444 19.719 1.00 82.44 79 VAL A O 1
ATOM 625 N N . TRP A 1 80 ? 0.641 6.798 21.724 1.00 79.69 80 TRP A N 1
ATOM 626 C CA . TRP A 1 80 ? 0.750 8.134 22.297 1.00 79.69 80 TRP A CA 1
ATOM 627 C C . TRP A 1 80 ? 2.091 8.336 22.997 1.00 79.69 80 TRP A C 1
ATOM 629 O O . TRP A 1 80 ? 2.699 7.400 23.523 1.00 79.69 80 TRP A O 1
ATOM 639 N N . SER A 1 81 ? 2.523 9.593 23.014 1.00 82.69 81 SER A N 1
ATOM 640 C CA . SER A 1 81 ? 3.757 10.054 23.649 1.00 82.69 81 SER A CA 1
ATOM 641 C C . SER A 1 81 ? 3.643 10.111 25.178 1.00 82.69 81 SER A C 1
ATOM 643 O O . SER A 1 81 ? 2.565 9.905 25.748 1.00 82.69 81 SER A O 1
ATOM 645 N N . SER A 1 82 ? 4.758 10.398 25.853 1.00 81.94 82 SER A N 1
ATOM 646 C CA . SER A 1 82 ? 4.772 10.676 27.292 1.00 81.94 82 SER A CA 1
ATOM 647 C C . SER A 1 82 ? 3.810 11.813 27.661 1.00 81.94 82 SER A C 1
ATOM 649 O O . SER A 1 82 ? 3.461 12.655 26.835 1.00 81.94 82 SER A O 1
ATOM 651 N N . ASP A 1 83 ? 3.343 11.796 28.906 1.00 81.75 83 ASP A N 1
ATOM 652 C CA . ASP A 1 83 ? 2.402 12.743 29.512 1.00 81.75 83 ASP A CA 1
ATOM 653 C C . ASP A 1 83 ? 1.000 12.765 28.882 1.00 81.75 83 ASP A C 1
ATOM 655 O O . ASP A 1 83 ? 0.138 13.560 29.263 1.00 81.75 83 ASP A O 1
ATOM 659 N N . ALA A 1 84 ? 0.711 11.834 27.971 1.00 79.31 84 ALA A N 1
ATOM 660 C CA . ALA A 1 84 ? -0.643 11.614 27.496 1.00 79.31 84 ALA A CA 1
ATOM 661 C C . ALA A 1 84 ? -1.542 11.068 28.617 1.00 79.31 84 ALA A C 1
ATOM 663 O O . ALA A 1 84 ? -1.138 10.254 29.456 1.00 79.31 84 ALA A O 1
ATOM 664 N N . VAL A 1 85 ? -2.805 11.494 28.599 1.00 79.31 85 VAL A N 1
ATOM 665 C CA . VAL A 1 85 ? -3.833 11.000 29.517 1.00 79.31 85 VAL A CA 1
ATOM 666 C C . VAL A 1 85 ? -4.264 9.598 29.091 1.00 79.31 85 VAL A C 1
ATOM 668 O O . VAL A 1 85 ? -4.831 9.421 28.012 1.00 79.31 85 VAL A O 1
ATOM 671 N N . ALA A 1 86 ? -4.073 8.624 29.977 1.00 75.81 86 ALA A N 1
ATOM 672 C CA . ALA A 1 86 ? -4.489 7.245 29.783 1.00 75.81 86 ALA A CA 1
ATOM 673 C C . ALA A 1 86 ? -5.556 6.805 30.799 1.00 75.81 86 ALA A C 1
ATOM 675 O O . ALA A 1 86 ? -5.678 7.350 31.899 1.00 75.81 86 ALA A O 1
ATOM 676 N N . TYR A 1 87 ? -6.349 5.809 30.402 1.00 74.25 87 TYR A N 1
ATOM 677 C CA . TYR A 1 87 ? -7.477 5.27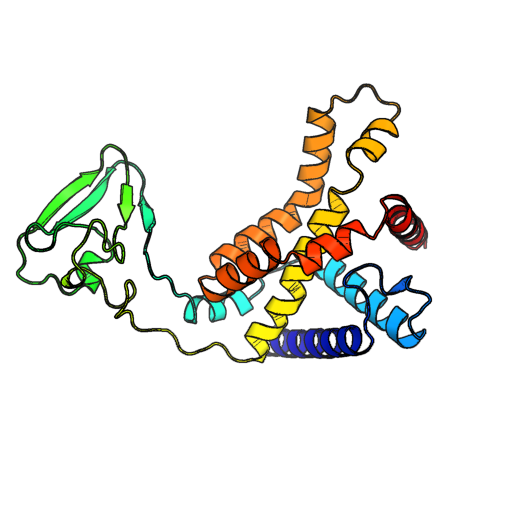1 31.161 1.00 74.25 87 TYR A CA 1
ATOM 678 C C . TYR A 1 87 ? -7.307 3.759 31.347 1.00 74.25 87 TYR A C 1
ATOM 680 O O . TYR A 1 87 ? -7.057 3.031 30.385 1.00 74.25 87 TYR A O 1
ATOM 688 N N . ARG A 1 88 ? -7.483 3.302 32.591 1.00 72.12 88 ARG A N 1
ATOM 689 C CA . ARG A 1 88 ? -7.456 1.910 33.068 1.00 72.12 88 ARG A CA 1
ATOM 690 C C . ARG A 1 88 ? -8.845 1.538 33.546 1.00 72.12 88 ARG A C 1
ATOM 692 O O . ARG A 1 88 ? -9.208 1.932 34.643 1.00 72.12 88 ARG A O 1
ATOM 699 N N . CYS A 1 89 ? -9.617 0.768 32.786 1.00 70.38 89 CYS A N 1
ATOM 700 C CA . CYS A 1 89 ? -10.792 0.121 33.372 1.00 70.38 89 CYS A CA 1
ATOM 701 C C . CYS A 1 89 ? -10.316 -1.036 34.258 1.00 70.38 89 CYS A C 1
ATOM 703 O O . CYS A 1 89 ? -9.644 -1.930 33.748 1.00 70.38 89 CYS A O 1
ATOM 705 N N . ILE A 1 90 ? -10.640 -1.022 35.550 1.00 72.19 90 ILE A N 1
ATOM 706 C CA . ILE A 1 90 ? -10.307 -2.094 36.501 1.00 72.19 90 ILE A CA 1
ATOM 707 C C . ILE A 1 90 ? -11.235 -3.292 36.268 1.00 72.19 90 ILE A C 1
ATOM 709 O O . ILE A 1 90 ? -10.788 -4.435 36.287 1.00 72.19 90 ILE A O 1
ATOM 713 N N . THR A 1 91 ? -12.504 -3.029 35.946 1.00 65.75 91 THR A N 1
ATOM 714 C CA . THR A 1 91 ? -13.511 -4.056 35.636 1.00 65.75 91 THR A CA 1
ATOM 715 C C . THR A 1 91 ? -13.192 -4.831 34.350 1.00 65.75 91 THR A C 1
ATOM 717 O O . THR A 1 91 ? -13.420 -6.038 34.282 1.00 65.75 91 THR A O 1
ATOM 720 N N . CYS A 1 92 ? -12.655 -4.156 33.327 1.00 63.22 92 CYS A N 1
ATOM 721 C CA . CYS A 1 92 ? -12.403 -4.752 32.007 1.00 63.22 92 CYS A CA 1
ATOM 722 C C . CYS A 1 92 ? -10.925 -5.024 31.705 1.00 63.22 92 CYS A C 1
ATOM 724 O O . CYS A 1 92 ? -10.657 -5.769 30.772 1.00 63.22 92 CYS A O 1
ATOM 726 N N . ALA A 1 93 ? -9.997 -4.464 32.485 1.00 54.53 93 ALA A N 1
ATOM 727 C CA . ALA A 1 93 ? -8.551 -4.491 32.256 1.00 54.53 93 ALA A CA 1
ATOM 728 C C . ALA A 1 93 ? -8.076 -3.778 30.956 1.00 54.53 93 ALA A C 1
ATOM 730 O O . ALA A 1 93 ? -7.471 -4.410 30.105 1.00 54.53 93 ALA A O 1
ATOM 731 N N . TYR A 1 94 ? -8.256 -2.436 30.901 1.00 52.09 94 TYR A N 1
ATOM 732 C CA . TYR A 1 94 ? -7.537 -1.402 30.080 1.00 52.09 94 TYR A CA 1
ATOM 733 C C . TYR A 1 94 ? -7.833 -1.045 28.596 1.00 52.09 94 TYR A C 1
ATOM 735 O O . TYR A 1 94 ? -7.764 -1.915 27.743 1.00 52.09 94 TYR A O 1
ATOM 743 N N . ASN A 1 95 ? -7.995 0.275 28.281 1.00 46.12 95 ASN A N 1
ATOM 744 C CA . ASN A 1 95 ? -7.103 1.224 27.517 1.00 46.12 95 ASN A CA 1
ATOM 745 C C . ASN A 1 95 ? -7.846 2.533 27.037 1.00 46.12 95 ASN A C 1
ATOM 747 O O . ASN A 1 95 ? -9.073 2.491 26.923 1.00 46.12 95 ASN A O 1
ATOM 751 N N . PRO A 1 96 ? -7.206 3.707 26.742 1.00 54.19 96 PRO A N 1
ATOM 752 C CA . PRO A 1 96 ? -7.867 4.974 26.399 1.00 54.19 96 PRO A CA 1
ATOM 753 C C . PRO A 1 96 ? -8.159 5.164 24.896 1.00 54.19 96 PRO A C 1
ATOM 755 O O . PRO A 1 96 ? -7.760 4.374 24.043 1.00 54.19 96 PRO A O 1
ATOM 758 N N . TYR A 1 97 ? -8.907 6.238 24.602 1.00 53.91 97 TYR A N 1
ATOM 759 C CA . TYR A 1 97 ? -9.662 6.568 23.375 1.00 53.91 97 TYR A CA 1
ATOM 760 C C . TYR A 1 97 ? -10.816 5.623 23.051 1.00 53.91 97 TYR A C 1
ATOM 762 O O . TYR A 1 97 ? -11.959 6.077 22.952 1.00 53.91 97 TYR A O 1
ATOM 770 N N . CYS A 1 98 ? -10.553 4.319 22.983 1.00 61.12 98 CYS A N 1
ATOM 771 C CA . CYS A 1 98 ? -11.617 3.329 22.841 1.00 61.12 98 CYS A CA 1
ATOM 772 C C . CYS A 1 98 ? -12.506 3.253 24.090 1.00 61.12 98 CYS A C 1
ATOM 774 O O . CYS A 1 98 ? -13.670 2.908 23.948 1.00 61.12 98 CYS A O 1
ATOM 776 N N . PHE A 1 99 ? -12.014 3.671 25.266 1.00 64.44 99 PHE A N 1
ATOM 777 C CA . PHE A 1 99 ? -12.756 3.623 26.532 1.00 64.44 99 PHE A CA 1
ATOM 778 C C . PHE A 1 99 ? -14.178 4.206 26.444 1.00 64.44 99 PHE A C 1
ATOM 780 O O . PHE A 1 99 ? -15.145 3.562 26.836 1.00 64.44 99 PHE A O 1
ATOM 787 N N . ARG A 1 100 ? -14.321 5.414 25.879 1.00 66.19 100 ARG A N 1
ATOM 788 C CA . ARG A 1 100 ? -15.638 6.061 25.718 1.00 66.19 100 ARG A CA 1
ATOM 789 C C . ARG A 1 100 ? -16.512 5.361 24.676 1.00 66.19 100 ARG A C 1
ATOM 791 O O . ARG A 1 100 ? -17.725 5.343 24.808 1.00 66.19 100 ARG A O 1
ATOM 798 N N . LEU A 1 101 ? -15.897 4.791 23.640 1.00 68.25 101 LEU A N 1
ATOM 799 C CA . LEU A 1 101 ? -16.595 4.094 22.554 1.00 68.25 101 LEU A CA 1
ATOM 800 C C . LEU A 1 101 ? -16.943 2.637 22.906 1.00 68.25 101 LEU A C 1
ATOM 802 O O . LEU A 1 101 ? -17.714 2.010 22.186 1.00 68.25 101 LEU A O 1
ATOM 806 N N . ALA A 1 102 ? -16.357 2.094 23.972 1.00 65.31 102 ALA A N 1
ATOM 807 C CA . ALA A 1 102 ? -16.574 0.738 24.470 1.00 65.31 102 ALA A CA 1
ATOM 808 C C . ALA A 1 102 ? -17.673 0.656 25.544 1.00 65.31 102 ALA A C 1
ATOM 810 O O . ALA A 1 102 ? -17.893 -0.411 26.103 1.00 65.31 102 ALA A O 1
ATOM 811 N N . GLY A 1 103 ? -18.379 1.761 25.823 1.00 63.62 103 GLY A N 1
ATOM 812 C CA . GLY A 1 103 ? -19.549 1.746 26.705 1.00 63.62 103 GLY A CA 1
ATOM 813 C C . GLY A 1 103 ? -19.221 1.414 28.162 1.00 63.62 103 GLY A C 1
ATOM 814 O O . GLY A 1 103 ? -19.969 0.695 28.810 1.00 63.62 103 GLY A O 1
ATOM 815 N N . HIS A 1 104 ? -18.106 1.924 28.691 1.00 68.81 104 HIS A N 1
ATOM 816 C CA . HIS A 1 104 ? -17.675 1.685 30.078 1.00 68.81 104 HIS A CA 1
ATOM 817 C C . HIS A 1 104 ? -18.363 2.575 31.129 1.00 68.81 104 HIS A C 1
ATOM 819 O O . HIS A 1 104 ? -17.779 2.869 32.174 1.00 68.81 104 HIS A O 1
ATOM 825 N N . GLU A 1 105 ? -19.584 3.039 30.868 1.00 63.53 105 GLU A N 1
ATOM 826 C CA . GLU A 1 105 ? -20.347 3.806 31.855 1.00 63.53 105 GLU A CA 1
ATOM 827 C C . GLU A 1 105 ? -20.657 2.924 33.077 1.00 63.53 105 GLU A C 1
ATOM 829 O O . GLU A 1 105 ? -21.158 1.811 32.948 1.00 63.53 105 GLU A O 1
ATOM 834 N N . GLY A 1 106 ? -20.314 3.406 34.277 1.00 62.84 106 GLY A N 1
ATOM 835 C CA . GLY A 1 106 ? -20.540 2.682 35.535 1.00 62.84 106 GLY A CA 1
ATOM 836 C C . GLY A 1 106 ? -19.468 1.654 35.921 1.00 62.84 106 GLY A C 1
ATOM 837 O O . GLY A 1 106 ? -19.590 1.035 36.975 1.00 62.84 106 GLY A O 1
ATOM 838 N N . HIS A 1 107 ? -18.410 1.475 35.124 1.00 74.12 107 HIS A N 1
ATOM 839 C CA . HIS A 1 107 ? -17.276 0.622 35.496 1.00 74.12 107 HIS A CA 1
ATOM 840 C C . HIS A 1 107 ? -16.233 1.374 36.331 1.00 74.12 107 HIS A C 1
ATOM 842 O O . HIS A 1 107 ? -16.005 2.570 36.137 1.00 74.12 107 HIS A O 1
ATOM 848 N N . ASP A 1 108 ? -15.535 0.650 37.209 1.00 74.00 108 ASP A N 1
ATOM 849 C CA . ASP A 1 108 ? -14.443 1.221 37.995 1.00 74.00 108 ASP A CA 1
ATOM 850 C C . ASP A 1 108 ? -13.224 1.470 37.095 1.00 74.00 108 ASP A C 1
ATOM 852 O O . ASP A 1 108 ? -12.800 0.595 36.324 1.00 74.00 108 ASP A O 1
ATOM 856 N N . SER A 1 109 ? -12.685 2.689 37.133 1.00 70.12 109 SER A N 1
ATOM 857 C CA . SER A 1 109 ? -11.600 3.093 36.244 1.00 70.12 109 SER A CA 1
ATOM 858 C C . SER A 1 109 ? -10.649 4.114 36.860 1.00 70.12 109 SER A C 1
ATOM 860 O O . SER A 1 109 ? -11.056 5.071 37.509 1.00 70.12 109 SER A O 1
ATOM 862 N N . ASN A 1 110 ? -9.356 3.935 36.580 1.00 76.19 110 ASN A N 1
ATOM 863 C CA . ASN A 1 110 ? -8.297 4.864 36.948 1.00 76.19 110 ASN A CA 1
ATOM 864 C C . ASN A 1 110 ? -7.856 5.689 35.740 1.00 76.19 110 ASN A C 1
ATOM 866 O O . ASN A 1 110 ? -7.615 5.159 34.653 1.00 76.19 110 ASN A O 1
ATOM 870 N N . ARG A 1 111 ? -7.672 6.990 35.953 1.00 79.94 111 ARG A N 1
ATOM 871 C CA . ARG A 1 111 ? -7.071 7.918 34.990 1.00 79.94 111 ARG A CA 1
ATOM 872 C C . ARG A 1 111 ? -5.665 8.280 35.464 1.00 79.94 111 ARG A C 1
ATOM 874 O O . ARG A 1 111 ? -5.494 8.636 36.624 1.00 79.94 111 ARG A O 1
ATOM 881 N N . PHE A 1 112 ? -4.672 8.201 34.585 1.00 80.38 112 PHE A N 1
ATOM 882 C CA . PHE A 1 112 ? -3.275 8.510 34.912 1.00 80.38 112 PHE A CA 1
ATOM 883 C C . PHE A 1 112 ? -2.556 9.160 33.727 1.00 80.38 112 PHE A C 1
ATOM 885 O O . PHE A 1 112 ? -2.999 9.057 32.583 1.00 80.38 112 PHE A O 1
ATOM 892 N N . PHE A 1 113 ? -1.445 9.836 34.011 1.00 82.62 113 PHE A N 1
ATOM 893 C CA . PHE A 1 113 ? -0.523 10.343 32.996 1.00 82.62 113 PHE A CA 1
ATOM 894 C C . PHE A 1 113 ? 0.494 9.258 32.652 1.00 82.62 113 PHE A C 1
ATOM 896 O O . PHE A 1 113 ? 1.119 8.694 33.554 1.00 82.62 113 PHE A O 1
ATOM 903 N N . SER A 1 114 ? 0.650 8.938 31.365 1.00 80.56 114 SER A N 1
ATOM 904 C CA . SER A 1 114 ? 1.641 7.941 30.964 1.00 80.56 114 SER A CA 1
ATOM 905 C C . SER A 1 114 ? 3.043 8.538 30.938 1.00 80.56 114 SER A C 1
ATOM 907 O O . SER A 1 114 ? 3.354 9.329 30.058 1.00 80.56 114 SER A O 1
ATOM 909 N N . GLN A 1 115 ? 3.923 8.116 31.842 1.00 81.06 115 GLN A N 1
ATOM 910 C CA . GLN A 1 115 ? 5.297 8.632 31.896 1.00 81.06 115 GLN A CA 1
ATOM 911 C C . GLN A 1 115 ? 6.174 8.182 30.714 1.00 81.06 115 GLN A C 1
ATOM 913 O O . GLN A 1 115 ? 7.114 8.879 30.353 1.00 81.06 115 GLN A O 1
ATOM 918 N N . ALA A 1 116 ? 5.865 7.038 30.095 1.00 81.88 116 ALA A N 1
ATOM 919 C CA . ALA A 1 116 ? 6.673 6.438 29.027 1.00 81.88 116 ALA A CA 1
ATOM 920 C C . ALA A 1 116 ? 5.942 6.343 27.672 1.00 81.88 116 ALA A C 1
ATOM 922 O O . ALA A 1 116 ? 6.439 5.709 26.745 1.00 81.88 116 ALA A O 1
ATOM 923 N N . GLY A 1 117 ? 4.754 6.944 27.548 1.00 82.06 117 GLY A N 1
ATOM 924 C CA . GLY A 1 117 ? 3.885 6.740 26.385 1.00 82.06 117 GLY A CA 1
ATOM 925 C C . GLY A 1 117 ? 3.154 5.395 26.428 1.00 82.06 117 GLY A C 1
ATOM 926 O O . GLY A 1 117 ? 2.988 4.805 27.496 1.00 82.06 117 GLY A O 1
ATOM 927 N N . GLY A 1 118 ? 2.624 4.932 25.302 1.00 83.25 118 GLY A N 1
ATOM 928 C CA . GLY A 1 118 ? 1.892 3.663 25.241 1.00 83.25 118 GLY A CA 1
ATOM 929 C C . GLY A 1 118 ? 1.146 3.468 23.928 1.00 83.25 118 GLY A C 1
ATOM 930 O O . GLY A 1 118 ? 1.181 4.336 23.062 1.00 83.25 118 GLY A O 1
ATOM 931 N N . ALA A 1 119 ? 0.478 2.324 23.785 1.00 84.69 119 ALA A N 1
ATOM 932 C CA . ALA A 1 119 ? -0.335 1.992 22.619 1.00 84.69 119 ALA A CA 1
ATOM 933 C C . ALA A 1 119 ? -1.710 1.465 23.040 1.00 84.69 119 ALA A C 1
ATOM 935 O O . ALA A 1 119 ? -1.849 0.918 24.132 1.00 84.69 119 ALA A O 1
ATOM 936 N N . CYS A 1 120 ? -2.722 1.639 22.185 1.00 83.75 120 CYS A N 1
ATOM 937 C CA . CYS A 1 120 ? -4.082 1.165 22.434 1.00 83.75 120 CYS A CA 1
ATOM 938 C C . CYS A 1 120 ? -4.213 -0.358 22.229 1.00 83.75 120 CYS A C 1
ATOM 940 O O . CYS A 1 120 ? -3.963 -0.864 21.140 1.00 83.75 120 CYS A O 1
ATOM 942 N N . ASP A 1 121 ? -4.731 -1.061 23.230 1.00 84.88 121 ASP A N 1
ATOM 943 C CA . ASP A 1 121 ? -4.879 -2.518 23.316 1.00 84.88 121 ASP A CA 1
ATOM 944 C C . ASP A 1 121 ? -6.260 -2.984 22.847 1.00 84.88 121 ASP A C 1
ATOM 946 O O . ASP A 1 121 ? -6.573 -4.174 22.852 1.00 84.88 121 ASP A O 1
ATOM 950 N N . CYS A 1 122 ? -7.126 -2.050 22.448 1.00 84.44 122 CYS A N 1
ATOM 951 C CA . CYS A 1 122 ? -8.469 -2.378 22.003 1.00 84.44 122 CYS A CA 1
ATOM 952 C C . CYS A 1 122 ? -8.419 -3.360 20.823 1.00 84.44 122 CYS A C 1
ATOM 954 O O . CYS A 1 122 ? -7.782 -3.079 19.805 1.00 84.44 122 CYS A O 1
ATOM 956 N N . GLY A 1 123 ? -9.117 -4.492 20.956 1.00 86.69 123 GLY A N 1
ATOM 957 C CA . GLY A 1 123 ? -9.117 -5.586 19.981 1.00 86.69 123 GLY A CA 1
ATOM 958 C C . GLY A 1 123 ? -8.025 -6.643 20.188 1.00 86.69 123 GLY A C 1
ATOM 959 O O . GLY A 1 123 ? -7.953 -7.599 19.415 1.00 86.69 123 GLY A O 1
ATOM 960 N N . ASN A 1 124 ? -7.172 -6.507 21.209 1.00 88.31 124 ASN A N 1
ATOM 961 C CA . ASN A 1 124 ? -6.163 -7.501 21.557 1.00 88.31 124 ASN A CA 1
ATOM 962 C C . ASN A 1 124 ? -6.658 -8.448 22.667 1.00 88.31 124 ASN A C 1
ATOM 964 O O . ASN A 1 124 ? -6.597 -8.114 23.848 1.00 88.31 124 ASN A O 1
ATOM 968 N N . ALA A 1 125 ? -7.125 -9.640 22.281 1.00 87.81 125 ALA A N 1
ATOM 969 C CA . ALA A 1 125 ? -7.679 -10.637 23.207 1.00 87.81 125 ALA A CA 1
ATOM 970 C C . ALA A 1 125 ? -6.652 -11.223 24.191 1.00 87.81 125 ALA A C 1
ATOM 972 O O . ALA A 1 125 ? -7.039 -11.762 25.225 1.00 87.81 125 ALA A O 1
ATOM 973 N N . ASP A 1 126 ? -5.356 -11.069 23.905 1.00 86.69 126 ASP A N 1
ATOM 974 C CA . ASP A 1 126 ? -4.278 -11.534 24.783 1.00 86.69 126 ASP A CA 1
ATOM 975 C C . ASP A 1 126 ? -4.154 -10.687 26.062 1.00 86.69 126 ASP A C 1
ATOM 977 O O . ASP A 1 126 ? -3.582 -11.137 27.053 1.00 86.69 126 ASP A O 1
ATOM 981 N N . VAL A 1 127 ? -4.674 -9.453 26.048 1.00 80.69 127 VAL A N 1
ATOM 982 C CA . VAL A 1 127 ? -4.518 -8.483 27.150 1.00 80.69 127 VAL A CA 1
ATOM 983 C C . VAL A 1 127 ? -5.841 -7.896 27.643 1.00 80.69 127 VAL A C 1
ATOM 985 O O . VAL A 1 127 ? -5.918 -7.474 28.794 1.00 80.69 127 VAL A O 1
ATOM 988 N N . LEU A 1 128 ? -6.886 -7.887 26.809 1.00 78.31 128 LEU A N 1
ATOM 989 C CA . LEU A 1 128 ? -8.186 -7.293 27.109 1.00 78.31 128 LEU A CA 1
ATOM 990 C C . LEU A 1 128 ? -9.306 -8.296 26.809 1.00 78.31 128 LEU A C 1
ATOM 992 O O . LEU A 1 128 ? -9.331 -8.923 25.750 1.00 78.31 128 LEU A O 1
ATOM 996 N N . ARG A 1 129 ? -10.265 -8.436 27.736 1.00 79.81 129 ARG A N 1
ATOM 997 C CA . ARG A 1 129 ? -11.465 -9.259 27.500 1.00 79.81 129 ARG A CA 1
ATOM 998 C C . ARG A 1 129 ? -12.264 -8.681 26.336 1.00 79.81 129 ARG A C 1
ATOM 1000 O O . ARG A 1 129 ? -12.372 -7.464 26.223 1.00 79.81 129 ARG A O 1
ATOM 1007 N N . GLU A 1 130 ? -12.916 -9.529 25.541 1.00 84.50 130 GLU A N 1
ATOM 1008 C CA . GLU A 1 130 ? -13.702 -9.066 24.383 1.00 84.50 130 GLU A CA 1
ATOM 1009 C C . GLU A 1 130 ? -14.794 -8.052 24.750 1.00 84.50 130 GLU A C 1
ATOM 1011 O O . GLU A 1 130 ? -15.076 -7.139 23.980 1.00 84.50 130 GLU A O 1
ATOM 1016 N N . SER A 1 131 ? -15.354 -8.151 25.963 1.00 79.19 131 SER A N 1
ATOM 1017 C CA . SER A 1 131 ? -16.319 -7.188 26.510 1.00 79.19 131 SER A CA 1
ATOM 1018 C C . SER A 1 131 ? -15.749 -5.778 26.710 1.00 79.19 131 SER A C 1
ATOM 1020 O O . SER A 1 131 ? -16.496 -4.853 27.004 1.00 79.19 131 SER A O 1
ATOM 1022 N N . GLY A 1 132 ? -14.427 -5.617 26.631 1.00 77.81 132 GLY A N 1
ATOM 1023 C CA . GLY A 1 132 ? -13.739 -4.333 26.688 1.00 77.81 132 GLY A CA 1
ATOM 1024 C C . GLY A 1 132 ? -13.415 -3.730 25.326 1.00 77.81 132 GLY A C 1
ATOM 1025 O O . GLY A 1 132 ? -12.884 -2.622 25.260 1.00 77.81 132 GLY A O 1
ATOM 1026 N N . PHE A 1 133 ? -13.707 -4.433 24.231 1.00 85.81 133 PHE A N 1
ATOM 1027 C CA . PHE A 1 133 ? -13.476 -3.904 22.895 1.00 85.81 133 PHE A CA 1
ATOM 1028 C C . PHE A 1 133 ? -14.541 -2.865 22.537 1.00 85.81 133 PHE A C 1
ATOM 1030 O O . PHE A 1 133 ? -15.727 -3.045 22.803 1.00 85.81 133 PHE A O 1
ATOM 1037 N N . CYS A 1 134 ? -14.131 -1.766 21.901 1.00 84.00 134 CYS A N 1
ATOM 1038 C CA . CYS A 1 134 ? -15.086 -0.816 21.342 1.00 84.00 134 CYS A CA 1
ATOM 1039 C C . CYS A 1 134 ? -15.741 -1.377 20.080 1.00 84.00 134 CYS A C 1
ATOM 1041 O O . CYS A 1 134 ? -15.212 -2.280 19.436 1.00 84.00 134 CYS A O 1
ATOM 1043 N N . TYR A 1 135 ? -16.835 -0.756 19.640 1.00 85.19 135 TYR A N 1
ATOM 1044 C CA . TYR A 1 135 ? -17.535 -1.186 18.426 1.00 85.19 135 TYR A CA 1
ATOM 1045 C C . TYR A 1 135 ? -16.687 -1.110 17.140 1.00 85.19 135 TYR A C 1
ATOM 1047 O O . TYR A 1 135 ? -17.150 -1.561 16.099 1.00 85.19 135 TYR A O 1
ATOM 1055 N N . ARG A 1 136 ? -15.483 -0.519 17.163 1.00 84.06 136 ARG A N 1
ATOM 1056 C CA . ARG A 1 136 ? -14.594 -0.411 15.992 1.00 84.06 136 ARG A CA 1
ATOM 1057 C C . ARG A 1 136 ? -13.521 -1.496 15.911 1.00 84.06 136 ARG A C 1
ATOM 1059 O O . ARG A 1 136 ? -12.988 -1.691 14.826 1.00 84.06 136 ARG A O 1
ATOM 1066 N N . HIS A 1 137 ? -13.198 -2.179 17.009 1.00 87.81 137 HIS A N 1
ATOM 1067 C CA . HIS A 1 137 ? -12.073 -3.120 17.067 1.00 87.81 137 HIS A CA 1
ATOM 1068 C C . HIS A 1 137 ? -12.494 -4.456 17.685 1.00 87.81 137 HIS A C 1
ATOM 1070 O O . HIS A 1 137 ? -13.461 -4.535 18.434 1.00 87.81 137 HIS A O 1
ATOM 1076 N N . GLY A 1 138 ? -11.749 -5.513 17.379 1.00 87.94 138 GLY A N 1
ATOM 1077 C CA . GLY A 1 138 ? -12.047 -6.876 17.802 1.00 87.94 138 GLY A CA 1
ATOM 1078 C C . GLY A 1 138 ? -13.022 -7.630 16.884 1.00 87.94 138 GLY A C 1
ATOM 1079 O O . GLY A 1 138 ? -13.441 -7.117 15.839 1.00 87.94 138 GLY A O 1
ATOM 1080 N N . PRO A 1 139 ? -13.375 -8.876 17.246 1.00 86.31 139 PRO A N 1
ATOM 1081 C CA . PRO A 1 139 ? -14.188 -9.758 16.405 1.00 86.31 139 PRO A CA 1
ATOM 1082 C C . PRO A 1 139 ? -15.564 -9.169 16.073 1.00 86.31 139 PRO A C 1
ATOM 1084 O O . PRO A 1 139 ? -15.977 -9.188 14.914 1.00 86.31 139 PRO A O 1
ATOM 1087 N N . ASN A 1 140 ? -16.208 -8.548 17.066 1.00 85.31 140 ASN A N 1
ATOM 1088 C CA . ASN A 1 140 ? -17.561 -7.987 16.978 1.00 85.31 140 ASN A CA 1
ATOM 1089 C C . ASN A 1 140 ? -17.600 -6.536 16.460 1.00 85.31 140 ASN A C 1
ATOM 1091 O O . ASN A 1 140 ? -18.611 -5.848 16.604 1.00 85.31 140 ASN A O 1
ATOM 1095 N N . ALA A 1 141 ? -16.504 -6.043 15.877 1.00 86.3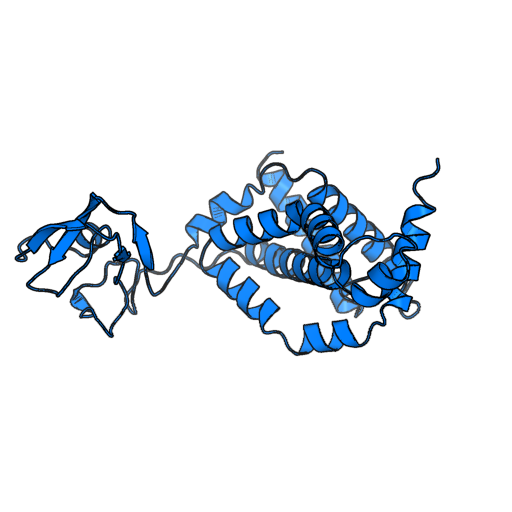1 141 ALA A N 1
ATOM 1096 C CA . ALA A 1 141 ? -16.437 -4.690 15.343 1.00 86.31 141 ALA A CA 1
ATOM 1097 C C . ALA A 1 141 ? -17.437 -4.463 14.196 1.00 86.31 141 ALA A C 1
ATOM 1099 O O . ALA A 1 141 ? -17.529 -5.269 13.264 1.00 86.31 141 ALA A O 1
ATOM 1100 N N . ARG A 1 142 ? -18.111 -3.307 14.210 1.00 85.25 142 ARG A N 1
ATOM 1101 C CA . ARG A 1 142 ? -18.918 -2.795 13.102 1.00 85.25 142 ARG A CA 1
ATOM 1102 C C . ARG A 1 142 ? -18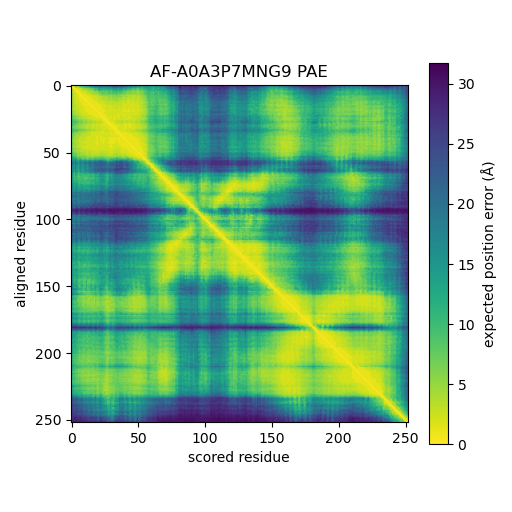.008 -2.562 11.903 1.00 85.25 142 ARG A C 1
ATOM 1104 O O . ARG A 1 142 ? -17.182 -1.650 11.903 1.00 85.25 142 ARG A O 1
ATOM 1111 N N . ARG A 1 143 ? -18.180 -3.390 10.876 1.00 82.56 143 ARG A N 1
ATOM 1112 C CA . ARG A 1 143 ? -17.431 -3.259 9.629 1.00 82.56 143 ARG A CA 1
ATOM 1113 C C . ARG A 1 143 ? -17.994 -2.106 8.801 1.00 82.56 143 ARG A C 1
ATOM 1115 O O . ARG A 1 143 ? -19.220 -1.961 8.742 1.00 82.56 143 ARG A O 1
ATOM 1122 N N . PRO A 1 144 ? -17.133 -1.284 8.182 1.00 80.56 144 PRO A N 1
ATOM 1123 C CA . PRO A 1 144 ? -17.595 -0.375 7.150 1.00 80.56 144 PRO A CA 1
ATOM 1124 C C . PRO A 1 144 ? -18.187 -1.181 5.980 1.00 80.56 144 PRO A C 1
ATOM 1126 O O . PRO A 1 144 ? -17.894 -2.376 5.845 1.00 80.56 144 PRO A O 1
ATOM 1129 N N . PRO A 1 145 ? -19.042 -0.565 5.145 1.00 79.25 145 PRO A N 1
ATOM 1130 C CA . PRO A 1 145 ? -19.485 -1.200 3.907 1.00 79.25 145 PRO A CA 1
ATOM 1131 C C . PRO A 1 145 ? -18.275 -1.597 3.052 1.00 79.25 145 PRO A C 1
ATOM 1133 O O . PRO A 1 145 ? -17.202 -1.016 3.181 1.00 79.25 145 PRO A O 1
ATOM 1136 N N . ALA A 1 146 ? -18.424 -2.583 2.170 1.00 73.88 146 ALA A N 1
ATOM 1137 C CA . ALA A 1 146 ? -17.358 -2.862 1.214 1.00 73.88 146 ALA A CA 1
ATOM 1138 C C . ALA A 1 146 ? -17.186 -1.650 0.270 1.00 73.88 146 ALA A C 1
ATOM 1140 O O . ALA A 1 146 ? -18.198 -1.111 -0.195 1.00 73.88 146 ALA A O 1
ATOM 1141 N N . PRO A 1 147 ? -15.948 -1.212 -0.026 1.00 71.50 147 PRO A N 1
ATOM 1142 C CA . PRO A 1 147 ? -15.716 -0.191 -1.042 1.00 71.50 147 PRO A CA 1
ATOM 1143 C C . PRO A 1 147 ? -16.232 -0.651 -2.409 1.00 71.50 147 PRO A C 1
ATOM 1145 O O . PRO A 1 147 ? -16.254 -1.847 -2.709 1.00 71.50 147 PRO A O 1
ATOM 1148 N N . SER A 1 148 ? -16.639 0.297 -3.259 1.00 70.44 148 SER A N 1
ATOM 1149 C CA . SER A 1 148 ? -17.071 -0.027 -4.622 1.00 70.44 148 SER A CA 1
ATOM 1150 C C . SER A 1 148 ? -15.925 -0.633 -5.440 1.00 70.44 148 SER A C 1
ATOM 1152 O O . SER A 1 148 ? -14.748 -0.329 -5.222 1.00 70.44 148 SER A O 1
ATOM 1154 N N . ALA A 1 149 ? -16.268 -1.469 -6.424 1.00 65.69 149 ALA A N 1
ATOM 1155 C CA . ALA A 1 149 ? -15.288 -2.139 -7.279 1.00 65.69 149 ALA A CA 1
ATOM 1156 C C . ALA A 1 149 ? -14.347 -1.156 -8.001 1.00 65.69 149 ALA A C 1
ATOM 1158 O O . ALA A 1 149 ? -13.173 -1.471 -8.196 1.00 65.69 149 ALA A O 1
ATOM 1159 N N . ASP A 1 150 ? -14.832 0.040 -8.344 1.00 59.06 150 ASP A N 1
ATOM 1160 C CA . ASP A 1 150 ? -14.047 1.088 -9.008 1.00 59.06 150 ASP A CA 1
ATOM 1161 C C . ASP A 1 150 ? -12.920 1.618 -8.110 1.00 59.06 150 ASP A C 1
ATOM 1163 O O . ASP A 1 150 ? -11.773 1.734 -8.541 1.00 59.06 150 ASP A O 1
ATOM 1167 N N . ILE A 1 151 ? -13.231 1.866 -6.832 1.00 61.91 151 ILE A N 1
ATOM 1168 C CA . ILE A 1 151 ? -12.273 2.344 -5.828 1.00 61.91 151 ILE A CA 1
ATOM 1169 C C . ILE A 1 151 ? -11.214 1.269 -5.544 1.00 61.91 151 ILE A C 1
ATOM 1171 O O . ILE A 1 151 ? -10.025 1.574 -5.443 1.00 61.91 151 ILE A O 1
ATOM 1175 N N . VAL A 1 152 ? -11.620 0.002 -5.438 1.00 63.72 152 VAL A N 1
ATOM 1176 C CA . VAL A 1 152 ? -10.693 -1.117 -5.200 1.00 63.72 152 VAL A CA 1
ATOM 1177 C C . VAL A 1 152 ? -9.768 -1.323 -6.398 1.00 63.72 152 VAL A C 1
ATOM 1179 O O . VAL A 1 152 ? -8.553 -1.406 -6.236 1.00 63.72 152 VAL A O 1
ATOM 1182 N N . SER A 1 153 ? -10.328 -1.329 -7.607 1.00 59.19 153 SER A N 1
ATOM 1183 C CA . SER A 1 153 ? -9.594 -1.646 -8.834 1.00 59.19 153 SER A CA 1
ATOM 1184 C C . SER A 1 153 ? -8.492 -0.643 -9.172 1.00 59.19 153 SER A C 1
ATOM 1186 O O . SER A 1 153 ? -7.438 -1.047 -9.658 1.00 59.19 153 SER A O 1
ATOM 1188 N N . LEU A 1 154 ? -8.709 0.653 -8.915 1.00 62.06 154 LEU A N 1
ATOM 1189 C CA . LEU A 1 154 ? -7.671 1.669 -9.113 1.00 62.06 154 LEU A CA 1
ATOM 1190 C C . LEU A 1 154 ? -6.441 1.357 -8.253 1.00 62.06 154 LEU A C 1
ATOM 1192 O O . LEU A 1 154 ? -5.312 1.329 -8.741 1.00 62.06 154 LEU A O 1
ATOM 1196 N N . ASN A 1 155 ? -6.668 1.075 -6.972 1.00 68.44 155 ASN A N 1
ATOM 1197 C CA . ASN A 1 155 ? -5.594 0.786 -6.031 1.00 68.44 155 ASN A CA 1
ATOM 1198 C C . ASN A 1 155 ? -4.887 -0.526 -6.378 1.00 68.44 155 ASN A C 1
ATOM 1200 O O . ASN A 1 155 ? -3.657 -0.569 -6.383 1.00 68.44 155 ASN A O 1
ATOM 1204 N N . GLU A 1 156 ? -5.639 -1.567 -6.748 1.00 66.81 156 GLU A N 1
ATOM 1205 C CA . GLU A 1 156 ? -5.084 -2.857 -7.181 1.00 66.81 156 GLU A CA 1
ATOM 1206 C C . GLU A 1 156 ? -4.191 -2.765 -8.416 1.00 66.81 156 GLU A C 1
ATOM 1208 O O . GLU A 1 156 ? -3.471 -3.715 -8.704 1.00 66.81 156 GLU A O 1
ATOM 1213 N N . PHE A 1 157 ? -4.193 -1.640 -9.127 1.00 67.56 157 PHE A N 1
ATOM 1214 C CA . PHE A 1 157 ? -3.331 -1.432 -10.277 1.00 67.56 157 PHE A CA 1
ATOM 1215 C C . PHE A 1 157 ? -2.200 -0.435 -10.042 1.00 67.56 157 PHE A C 1
ATOM 1217 O O . PHE A 1 157 ? -1.038 -0.715 -10.357 1.00 67.56 157 PHE A O 1
ATOM 1224 N N . ILE A 1 158 ? -2.531 0.726 -9.479 1.00 72.50 158 ILE A N 1
ATOM 1225 C CA . ILE A 1 158 ? -1.559 1.787 -9.226 1.00 72.50 158 ILE A CA 1
ATOM 1226 C C . ILE A 1 158 ? -0.539 1.305 -8.202 1.00 72.50 158 ILE A C 1
ATOM 1228 O O . ILE A 1 158 ? 0.661 1.376 -8.459 1.00 72.50 158 ILE A O 1
ATOM 1232 N N . ILE A 1 159 ? -0.998 0.731 -7.088 1.00 79.12 159 ILE A N 1
ATOM 1233 C CA . ILE A 1 159 ? -0.126 0.365 -5.972 1.00 79.12 159 ILE A CA 1
ATOM 1234 C C . ILE A 1 159 ? 0.907 -0.694 -6.384 1.00 79.12 159 ILE A C 1
ATOM 1236 O O . ILE A 1 159 ? 2.095 -0.434 -6.181 1.00 79.12 159 ILE A O 1
ATOM 1240 N N . PRO A 1 160 ? 0.559 -1.824 -7.041 1.00 80.81 160 PRO A N 1
ATOM 1241 C CA . PRO A 1 160 ? 1.587 -2.752 -7.509 1.00 80.81 160 PRO A CA 1
ATOM 1242 C C . PRO A 1 160 ? 2.580 -2.095 -8.464 1.00 80.81 160 PRO A C 1
ATOM 1244 O O . PRO A 1 160 ? 3.776 -2.349 -8.363 1.00 80.81 160 PRO A O 1
ATOM 1247 N N . LYS A 1 161 ? 2.128 -1.209 -9.363 1.00 77.06 161 LYS A N 1
ATOM 1248 C CA . LYS A 1 161 ? 3.029 -0.490 -10.274 1.00 77.06 161 LYS A CA 1
ATOM 1249 C C . LYS A 1 161 ? 3.968 0.476 -9.548 1.00 77.06 161 LYS A C 1
ATOM 1251 O O . LYS A 1 161 ? 5.107 0.620 -9.993 1.00 77.06 161 LYS A O 1
ATOM 1256 N N . LEU A 1 162 ? 3.541 1.101 -8.449 1.00 79.50 162 LEU A N 1
ATOM 1257 C CA . LEU A 1 162 ? 4.413 1.904 -7.582 1.00 79.50 162 LEU A CA 1
ATOM 1258 C C . LEU A 1 162 ? 5.501 1.029 -6.941 1.00 79.50 162 LEU A C 1
ATOM 1260 O O . LEU A 1 162 ? 6.680 1.373 -7.014 1.00 79.50 162 LEU A O 1
ATOM 1264 N N . PHE A 1 163 ? 5.138 -0.143 -6.409 1.00 84.62 163 PHE A N 1
ATOM 1265 C CA . PHE A 1 163 ? 6.107 -1.096 -5.849 1.00 84.62 163 PHE A CA 1
ATOM 1266 C C . PHE A 1 163 ? 7.068 -1.653 -6.898 1.00 84.62 163 PHE A C 1
ATOM 1268 O O . PHE A 1 163 ? 8.268 -1.743 -6.644 1.00 84.62 163 PHE A O 1
ATOM 1275 N N . VAL A 1 164 ? 6.569 -1.981 -8.092 1.00 82.31 164 VAL A N 1
ATOM 1276 C CA . VAL A 1 164 ? 7.409 -2.402 -9.217 1.00 82.31 164 VAL A CA 1
ATOM 1277 C C . VAL A 1 164 ? 8.393 -1.290 -9.564 1.00 82.31 164 VAL A C 1
ATOM 1279 O O . VAL A 1 164 ? 9.591 -1.553 -9.577 1.00 82.31 164 VAL A O 1
ATOM 1282 N N . ARG A 1 165 ? 7.932 -0.045 -9.763 1.00 79.38 165 ARG A N 1
ATOM 1283 C CA . ARG A 1 165 ? 8.810 1.112 -10.019 1.00 79.38 165 ARG A CA 1
ATOM 1284 C C . ARG A 1 165 ? 9.883 1.252 -8.946 1.00 79.38 165 ARG A C 1
ATOM 1286 O O . ARG A 1 165 ? 11.051 1.362 -9.301 1.00 79.38 165 ARG A O 1
ATOM 1293 N N . LEU A 1 166 ? 9.509 1.186 -7.668 1.00 83.75 166 LEU A N 1
ATOM 1294 C CA . LEU A 1 166 ? 10.446 1.267 -6.548 1.00 83.75 166 LEU A CA 1
ATOM 1295 C C . LEU A 1 166 ? 11.492 0.144 -6.626 1.00 83.75 166 LEU A C 1
ATOM 1297 O O . LEU A 1 166 ? 12.692 0.406 -6.572 1.00 83.75 166 LEU A O 1
ATOM 1301 N N . PHE A 1 167 ? 11.058 -1.098 -6.847 1.00 85.25 167 PHE A N 1
ATOM 1302 C CA . PHE A 1 167 ? 11.955 -2.243 -6.994 1.00 85.25 167 PHE A CA 1
ATOM 1303 C C . PHE A 1 167 ? 12.930 -2.057 -8.163 1.00 85.25 167 PHE A C 1
ATOM 1305 O O . PHE A 1 167 ? 14.140 -2.206 -7.990 1.00 85.25 167 PHE A O 1
ATOM 1312 N N . LEU A 1 168 ? 12.438 -1.681 -9.350 1.00 78.06 168 LEU A N 1
ATOM 1313 C CA . LEU A 1 168 ? 13.295 -1.452 -10.520 1.00 78.06 168 LEU A CA 1
ATOM 1314 C C . LEU A 1 168 ? 14.190 -0.219 -10.360 1.00 78.06 168 LEU A C 1
ATOM 1316 O O . LEU A 1 168 ? 15.241 -0.127 -10.997 1.00 78.06 168 LEU A O 1
ATOM 1320 N N . PHE A 1 169 ? 13.774 0.741 -9.537 1.00 78.56 169 PHE A N 1
ATOM 1321 C CA . PHE A 1 169 ? 14.543 1.937 -9.247 1.00 78.56 169 PHE A CA 1
ATOM 1322 C C . PHE A 1 169 ? 15.829 1.594 -8.490 1.00 78.56 169 PHE A C 1
ATOM 1324 O O . PHE A 1 169 ? 16.907 2.040 -8.895 1.00 78.56 169 PHE A O 1
ATOM 1331 N N . PHE A 1 170 ? 15.708 0.750 -7.459 1.00 82.56 170 PHE A N 1
ATOM 1332 C CA . PHE A 1 170 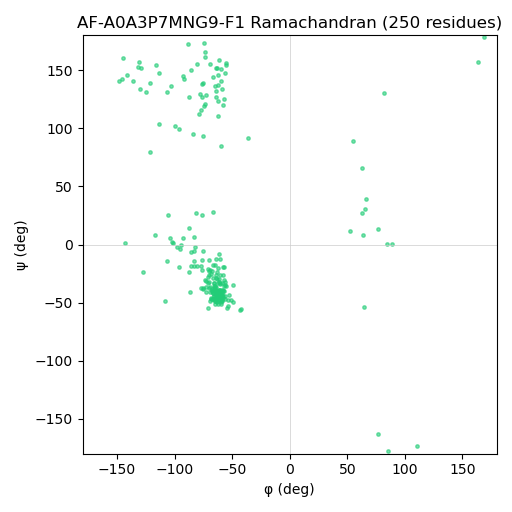? 16.827 0.240 -6.662 1.00 82.56 170 PHE A CA 1
ATOM 1333 C C . PHE A 1 170 ? 17.567 -0.936 -7.316 1.00 82.56 170 PHE A C 1
ATOM 1335 O O . PHE A 1 170 ? 18.719 -1.217 -6.970 1.00 82.56 170 PHE A O 1
ATOM 1342 N N . ARG A 1 171 ? 16.951 -1.622 -8.286 1.00 82.31 171 ARG A N 1
ATOM 1343 C CA . ARG A 1 171 ? 17.601 -2.716 -9.013 1.00 82.31 171 ARG A CA 1
ATOM 1344 C C . ARG A 1 171 ? 18.866 -2.231 -9.722 1.00 82.31 171 ARG A C 1
ATOM 1346 O O . ARG A 1 171 ? 18.931 -1.145 -10.293 1.00 82.31 171 ARG A O 1
ATOM 1353 N N . GLY A 1 172 ? 19.893 -3.077 -9.698 1.00 77.00 172 GLY A N 1
ATOM 1354 C CA . GLY A 1 172 ? 21.180 -2.763 -10.311 1.00 77.00 172 GLY A CA 1
ATOM 1355 C C . GLY A 1 172 ? 22.034 -1.803 -9.486 1.00 77.00 172 GLY A C 1
ATOM 1356 O O . GLY A 1 172 ? 23.031 -1.325 -10.013 1.00 77.00 172 GLY A O 1
ATOM 1357 N N . TRP A 1 173 ? 21.697 -1.557 -8.209 1.00 86.44 173 TRP A N 1
ATOM 1358 C CA . TRP A 1 173 ? 22.488 -0.734 -7.282 1.00 86.44 173 TRP A CA 1
ATOM 1359 C C . TRP A 1 173 ? 23.993 -1.014 -7.389 1.00 86.44 173 TRP A C 1
ATOM 1361 O O . TRP A 1 173 ? 24.751 -0.116 -7.736 1.00 86.44 173 TRP A O 1
ATOM 1371 N N . LYS A 1 174 ? 24.412 -2.279 -7.220 1.00 82.88 174 LYS A N 1
ATOM 1372 C CA . LYS A 1 174 ? 25.833 -2.680 -7.225 1.00 82.88 174 LYS A CA 1
ATOM 1373 C C . LYS A 1 174 ? 26.522 -2.374 -8.554 1.00 82.88 174 LYS A C 1
ATOM 1375 O O . LYS A 1 174 ? 27.655 -1.917 -8.584 1.00 82.88 174 LYS A O 1
ATOM 1380 N N . ARG A 1 175 ? 25.817 -2.593 -9.666 1.00 78.56 175 ARG A N 1
ATOM 1381 C CA . ARG A 1 175 ? 26.316 -2.287 -11.011 1.00 78.56 175 ARG A CA 1
ATOM 1382 C C . ARG A 1 175 ? 26.434 -0.777 -11.224 1.00 78.56 175 ARG A C 1
ATOM 1384 O O . ARG A 1 175 ? 27.461 -0.321 -11.702 1.00 78.56 175 ARG A O 1
ATOM 1391 N N . ASN A 1 176 ? 25.409 -0.011 -10.860 1.00 80.00 176 ASN A N 1
ATOM 1392 C CA . ASN A 1 176 ? 25.389 1.445 -11.014 1.00 80.00 176 ASN A CA 1
ATOM 1393 C C . ASN A 1 176 ? 26.433 2.133 -10.128 1.00 80.00 176 ASN A C 1
ATOM 1395 O O . ASN A 1 176 ? 27.029 3.115 -1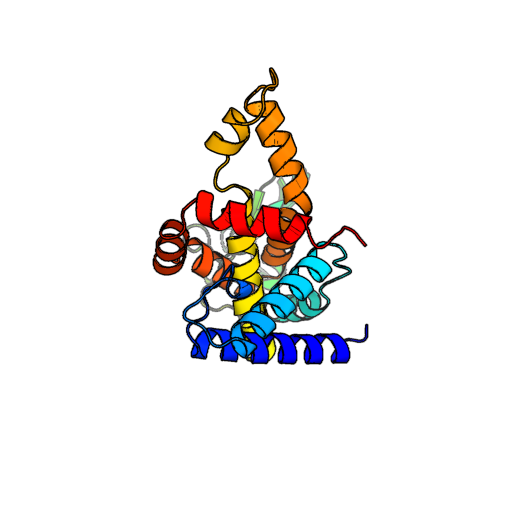0.557 1.00 80.00 176 ASN A O 1
ATOM 1399 N N . TYR A 1 177 ? 26.665 1.598 -8.929 1.00 83.25 177 TYR A N 1
ATOM 1400 C CA . TYR A 1 177 ? 27.742 2.025 -8.047 1.00 83.25 177 TYR A CA 1
ATOM 1401 C C . TYR A 1 177 ? 29.108 1.779 -8.701 1.00 83.25 177 TYR A C 1
ATOM 1403 O O . TYR A 1 177 ? 29.874 2.718 -8.872 1.00 83.25 177 TYR A O 1
ATOM 1411 N N . ASN A 1 178 ? 29.355 0.561 -9.198 1.00 83.44 178 ASN A N 1
ATOM 1412 C CA . ASN A 1 178 ? 30.611 0.209 -9.874 1.00 83.44 178 ASN A CA 1
ATOM 1413 C C . ASN A 1 178 ? 30.862 0.986 -11.182 1.00 83.44 178 ASN A C 1
ATOM 1415 O O . ASN A 1 178 ? 32.008 1.127 -11.592 1.00 83.44 178 ASN A O 1
ATOM 1419 N N . LEU A 1 179 ? 29.809 1.449 -11.868 1.00 80.50 179 LEU A N 1
ATOM 1420 C CA . LEU A 1 179 ? 29.918 2.258 -13.091 1.00 80.50 179 LEU A CA 1
ATOM 1421 C C . LEU A 1 179 ? 30.277 3.723 -12.813 1.00 80.50 179 LEU A C 1
ATOM 1423 O O . LEU A 1 179 ? 30.696 4.430 -13.731 1.00 80.50 179 LEU A O 1
ATOM 1427 N N . LYS A 1 180 ? 30.094 4.208 -11.580 1.00 74.56 180 LYS A N 1
ATOM 1428 C CA . LYS A 1 180 ? 30.559 5.542 -11.213 1.00 74.56 180 LYS A CA 1
ATOM 1429 C C . LYS A 1 180 ? 32.070 5.496 -10.986 1.00 74.56 180 LYS A C 1
ATOM 1431 O O . LYS A 1 180 ? 32.544 4.877 -10.046 1.00 74.56 180 LYS A O 1
ATOM 1436 N N . ASN A 1 181 ? 32.816 6.215 -11.821 1.00 58.88 181 ASN A N 1
ATOM 1437 C CA . ASN A 1 181 ? 34.270 6.389 -11.707 1.00 58.88 181 ASN A CA 1
ATOM 1438 C C . ASN A 1 181 ? 34.688 7.378 -10.590 1.00 58.88 181 ASN A C 1
ATOM 1440 O O . ASN A 1 181 ? 35.745 7.996 -10.677 1.00 58.88 181 ASN A O 1
ATOM 1444 N N . GLU A 1 182 ? 33.865 7.570 -9.555 1.00 67.38 182 GLU A N 1
ATOM 1445 C CA . GLU A 1 182 ? 34.106 8.536 -8.473 1.00 67.38 182 GLU A CA 1
ATOM 1446 C C . GLU A 1 182 ? 34.340 7.820 -7.136 1.00 67.38 182 GLU A C 1
ATOM 1448 O O . GLU A 1 182 ? 33.707 6.804 -6.861 1.00 67.38 182 GLU A O 1
ATOM 1453 N N . HIS A 1 183 ? 35.177 8.396 -6.262 1.00 73.56 183 HIS A N 1
ATOM 1454 C CA . HIS A 1 183 ? 35.438 7.946 -4.880 1.00 73.56 183 HIS A CA 1
ATOM 1455 C C . HIS A 1 183 ? 34.228 8.086 -3.923 1.00 73.56 183 HIS A C 1
ATOM 1457 O O . HIS A 1 183 ? 34.396 8.298 -2.722 1.00 73.56 183 HIS A O 1
ATOM 1463 N N . LEU A 1 184 ? 32.998 8.018 -4.435 1.00 83.00 184 LEU A N 1
ATOM 1464 C CA . LEU A 1 184 ? 31.783 8.052 -3.626 1.00 83.00 184 LEU A CA 1
ATOM 1465 C C . LEU A 1 184 ? 31.731 6.816 -2.728 1.00 83.00 184 LEU A C 1
ATOM 1467 O O . LEU A 1 184 ? 31.898 5.700 -3.208 1.00 83.00 184 LEU A O 1
ATOM 1471 N N . SER A 1 185 ? 31.449 7.006 -1.439 1.00 89.31 185 SER A N 1
ATOM 1472 C CA . SER A 1 185 ? 31.164 5.879 -0.553 1.00 89.31 185 SER A CA 1
ATOM 1473 C C . SER A 1 185 ? 29.823 5.230 -0.913 1.00 89.31 185 SER A C 1
ATOM 1475 O O . SER A 1 185 ? 28.912 5.881 -1.443 1.00 89.31 185 SER A O 1
ATOM 1477 N N . GLU A 1 186 ? 29.674 3.950 -0.569 1.00 89.50 186 GLU A N 1
ATOM 1478 C CA . GLU A 1 186 ? 28.411 3.213 -0.720 1.00 89.50 186 GLU A CA 1
ATOM 1479 C C . GLU A 1 186 ? 27.247 3.921 -0.010 1.00 89.50 186 GLU A C 1
ATOM 1481 O O . GLU A 1 186 ? 26.123 3.956 -0.519 1.00 89.50 186 GLU A O 1
ATOM 1486 N N . GLU A 1 187 ? 27.525 4.538 1.140 1.00 90.31 187 GLU A N 1
ATOM 1487 C CA . GLU A 1 187 ? 26.556 5.302 1.922 1.00 90.31 187 GLU A CA 1
ATOM 1488 C C . GLU A 1 187 ? 26.080 6.549 1.167 1.00 90.31 187 GLU A C 1
ATOM 1490 O O . GLU A 1 187 ? 24.878 6.745 0.986 1.00 90.31 187 GLU A O 1
ATOM 149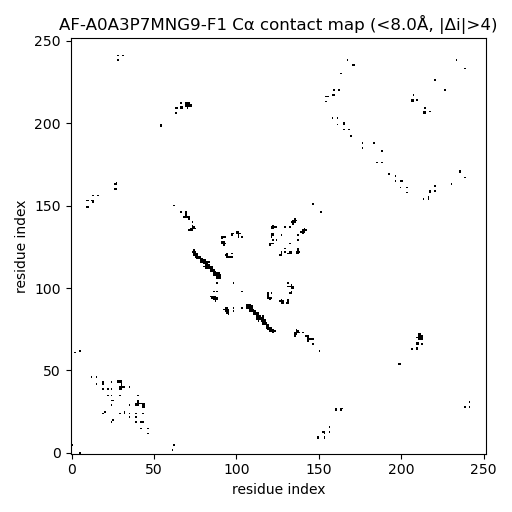5 N N . THR A 1 188 ? 27.002 7.373 0.657 1.00 88.62 188 THR A N 1
ATOM 1496 C CA . THR A 1 188 ? 26.634 8.584 -0.093 1.00 88.62 188 THR A CA 1
ATOM 1497 C C . THR A 1 188 ? 25.862 8.235 -1.364 1.00 88.62 188 THR A C 1
ATOM 1499 O O . THR A 1 188 ? 24.869 8.893 -1.683 1.00 88.62 188 THR A O 1
ATOM 1502 N N . PHE A 1 189 ? 26.264 7.177 -2.072 1.00 87.44 189 PHE A N 1
ATOM 1503 C CA . PHE A 1 189 ? 25.540 6.708 -3.252 1.00 87.44 189 PHE A CA 1
ATOM 1504 C C . PHE A 1 189 ? 24.122 6.226 -2.908 1.00 87.44 189 PHE A C 1
ATOM 1506 O O . PHE A 1 189 ? 23.163 6.571 -3.603 1.00 87.44 189 PHE A O 1
ATOM 1513 N N . SER A 1 190 ? 23.973 5.481 -1.811 1.00 88.62 190 SER A N 1
ATOM 1514 C CA . SER A 1 190 ? 22.669 5.009 -1.335 1.00 88.62 190 SER A CA 1
ATOM 1515 C C . SER A 1 190 ? 21.759 6.166 -0.935 1.00 88.62 190 SER A C 1
ATOM 1517 O O . SER A 1 190 ? 20.606 6.195 -1.358 1.00 88.62 190 SER A O 1
ATOM 1519 N N . ASN A 1 191 ? 22.282 7.166 -0.224 1.00 86.38 191 ASN A N 1
ATOM 1520 C CA . ASN A 1 191 ? 21.523 8.357 0.159 1.00 86.38 191 ASN A CA 1
ATOM 1521 C C . ASN A 1 191 ? 21.047 9.155 -1.064 1.00 86.38 191 ASN A C 1
ATOM 1523 O O . ASN A 1 191 ? 19.887 9.559 -1.119 1.00 86.38 191 ASN A O 1
ATOM 1527 N N . GLN A 1 192 ? 21.892 9.322 -2.088 1.00 83.88 192 GLN A N 1
ATOM 1528 C CA . GLN A 1 192 ? 21.486 9.961 -3.349 1.00 83.88 192 GLN A CA 1
ATOM 1529 C C . GLN A 1 192 ? 20.370 9.185 -4.058 1.00 83.88 192 GLN A C 1
ATOM 1531 O O . GLN A 1 192 ? 19.466 9.785 -4.643 1.00 83.88 192 GLN A O 1
ATOM 1536 N N . LEU A 1 193 ? 20.431 7.854 -4.029 1.00 83.38 193 LEU A N 1
ATOM 1537 C CA . LEU A 1 193 ? 19.413 7.006 -4.634 1.00 83.38 193 LEU A CA 1
ATOM 1538 C C . LEU A 1 193 ? 18.090 7.097 -3.861 1.00 83.38 193 LEU A C 1
ATOM 1540 O O . LEU A 1 193 ? 17.056 7.356 -4.467 1.00 83.38 193 LEU A O 1
ATOM 1544 N N . VAL A 1 194 ? 18.122 6.967 -2.534 1.00 84.69 194 VAL A N 1
ATOM 1545 C CA . VAL A 1 194 ? 16.936 7.114 -1.676 1.00 84.69 194 VAL A CA 1
ATOM 1546 C C . VAL A 1 194 ? 16.303 8.494 -1.846 1.00 84.69 194 VAL A C 1
ATOM 1548 O O . VAL A 1 194 ? 15.093 8.576 -2.023 1.00 84.69 194 VAL A O 1
ATOM 1551 N N . HIS A 1 195 ? 17.103 9.563 -1.894 1.00 79.75 195 HIS A N 1
ATOM 1552 C CA . HIS A 1 195 ? 16.601 10.921 -2.113 1.00 79.75 195 HIS A CA 1
ATOM 1553 C C . HIS A 1 195 ? 15.819 11.051 -3.430 1.00 79.75 195 HIS A C 1
ATOM 1555 O O . HIS A 1 195 ? 14.764 11.674 -3.472 1.00 79.75 195 HIS A O 1
ATOM 1561 N N . ARG A 1 196 ? 16.275 10.392 -4.500 1.00 77.25 196 ARG A N 1
ATOM 1562 C CA . ARG A 1 196 ? 15.555 10.354 -5.785 1.00 77.25 196 ARG A CA 1
ATOM 1563 C C . ARG A 1 196 ? 14.281 9.505 -5.746 1.00 77.25 196 ARG A C 1
ATOM 1565 O O . ARG A 1 196 ? 13.366 9.764 -6.519 1.00 77.25 196 ARG A O 1
ATOM 1572 N N . ALA A 1 197 ? 14.222 8.495 -4.878 1.00 81.81 197 ALA A N 1
ATOM 1573 C CA . ALA A 1 197 ? 13.034 7.667 -4.667 1.00 81.81 197 ALA A CA 1
ATOM 1574 C C . ALA A 1 197 ? 12.047 8.268 -3.651 1.00 81.81 197 ALA A C 1
ATOM 1576 O O . ALA A 1 197 ? 10.967 7.713 -3.462 1.00 81.81 197 ALA A O 1
ATOM 1577 N N . HIS A 1 198 ? 12.410 9.368 -2.987 1.00 81.50 198 HIS A N 1
ATOM 1578 C CA . HIS A 1 198 ? 11.713 9.881 -1.811 1.00 81.50 198 HIS A CA 1
ATOM 1579 C C . HIS A 1 198 ? 10.224 10.138 -2.055 1.00 81.50 198 HIS A C 1
ATOM 1581 O O . HIS A 1 198 ? 9.412 9.621 -1.301 1.00 81.50 198 HIS A O 1
ATOM 1587 N N . ILE A 1 199 ? 9.869 10.798 -3.161 1.00 75.44 199 ILE A N 1
ATOM 1588 C CA . ILE A 1 199 ? 8.469 11.088 -3.526 1.00 75.44 199 ILE A CA 1
ATOM 1589 C C . ILE A 1 199 ? 7.638 9.799 -3.629 1.00 75.44 199 ILE A C 1
ATOM 1591 O O . ILE A 1 199 ? 6.497 9.738 -3.182 1.00 75.44 199 ILE A O 1
ATOM 1595 N N . LEU A 1 200 ? 8.218 8.736 -4.196 1.00 76.44 200 LEU A N 1
ATOM 1596 C CA . LEU A 1 200 ? 7.544 7.446 -4.330 1.00 76.44 200 LEU A CA 1
ATOM 1597 C C . LEU A 1 200 ? 7.372 6.754 -2.971 1.00 76.44 200 LEU A C 1
ATOM 1599 O O . LEU A 1 200 ? 6.347 6.120 -2.731 1.00 76.44 200 LEU A O 1
ATOM 1603 N N . ILE A 1 201 ? 8.368 6.872 -2.090 1.00 83.31 201 ILE A N 1
ATOM 1604 C CA . ILE A 1 201 ? 8.320 6.321 -0.731 1.00 83.31 201 ILE A CA 1
ATOM 1605 C C . ILE A 1 201 ? 7.266 7.057 0.102 1.00 83.31 201 ILE A C 1
ATOM 1607 O O . ILE A 1 201 ? 6.444 6.393 0.728 1.00 83.31 201 ILE A O 1
ATOM 1611 N N . GLU A 1 202 ? 7.246 8.390 0.064 1.00 81.06 202 GLU A N 1
ATOM 1612 C CA . GLU A 1 202 ? 6.249 9.208 0.764 1.00 81.06 202 GLU A CA 1
ATOM 1613 C C . GLU A 1 202 ? 4.833 8.905 0.278 1.00 81.06 202 GLU A C 1
ATOM 1615 O O . GLU A 1 202 ? 3.942 8.697 1.094 1.00 81.06 202 GLU A O 1
ATOM 1620 N N . LEU A 1 203 ? 4.630 8.766 -1.036 1.00 77.88 203 LEU A N 1
ATOM 1621 C CA . LEU A 1 203 ? 3.331 8.386 -1.589 1.00 77.88 203 LEU A CA 1
ATOM 1622 C C . LEU A 1 203 ? 2.871 7.010 -1.083 1.00 77.88 203 LEU A C 1
ATOM 1624 O O . LEU A 1 203 ? 1.709 6.831 -0.727 1.00 77.88 203 LEU A O 1
ATOM 1628 N N . ILE A 1 204 ? 3.768 6.020 -1.043 1.00 81.50 204 ILE A N 1
ATOM 1629 C CA . ILE A 1 204 ? 3.440 4.689 -0.512 1.00 81.50 204 ILE A CA 1
ATOM 1630 C C . ILE A 1 204 ? 3.108 4.770 0.984 1.00 81.50 204 ILE A C 1
ATOM 1632 O O . ILE A 1 204 ? 2.182 4.094 1.429 1.00 81.50 204 ILE A O 1
ATOM 1636 N N . GLN A 1 205 ? 3.825 5.593 1.752 1.00 80.81 205 GLN A N 1
ATOM 1637 C CA . GLN A 1 205 ? 3.529 5.829 3.167 1.00 80.81 205 GLN A CA 1
ATOM 1638 C C . GLN A 1 205 ? 2.156 6.485 3.350 1.00 80.81 205 GLN A C 1
ATOM 1640 O O . GLN A 1 205 ? 1.355 5.998 4.142 1.00 80.81 205 GLN A O 1
ATOM 1645 N N . GLU A 1 206 ? 1.834 7.504 2.555 1.00 77.75 206 GLU A N 1
ATOM 1646 C CA . GLU A 1 206 ? 0.525 8.158 2.591 1.00 77.75 206 GLU A CA 1
ATOM 1647 C C . GLU A 1 206 ? -0.610 7.176 2.250 1.00 77.75 206 GLU A C 1
ATOM 1649 O O . GLU A 1 206 ? -1.655 7.166 2.901 1.00 77.75 206 GLU A O 1
ATOM 1654 N N . LEU A 1 207 ? -0.389 6.280 1.279 1.00 77.62 207 LEU A N 1
ATOM 1655 C CA . LEU A 1 207 ? -1.346 5.228 0.922 1.00 77.62 207 LEU A CA 1
ATOM 1656 C C . LEU A 1 207 ? -1.615 4.262 2.088 1.00 77.62 207 LEU A C 1
ATOM 1658 O O . LEU A 1 207 ? -2.761 3.863 2.302 1.00 77.62 207 LEU A O 1
ATOM 1662 N N . VAL A 1 208 ? -0.591 3.896 2.865 1.00 79.31 208 VAL A N 1
ATOM 1663 C CA . VAL A 1 208 ? -0.738 3.044 4.063 1.00 79.31 208 VAL A CA 1
ATOM 1664 C C . VAL A 1 208 ? -1.647 3.700 5.111 1.00 79.31 208 VAL A C 1
ATOM 1666 O O . VAL A 1 208 ? -2.416 3.003 5.786 1.00 79.31 208 VAL A O 1
ATOM 1669 N N . ASP A 1 209 ? -1.618 5.028 5.206 1.00 76.06 209 ASP A N 1
ATOM 1670 C CA . ASP A 1 209 ? -2.421 5.804 6.155 1.00 76.06 209 ASP A CA 1
ATOM 1671 C C . ASP A 1 209 ? -3.902 5.925 5.755 1.00 76.06 209 ASP A C 1
ATOM 1673 O O . ASP A 1 209 ? -4.729 6.407 6.536 1.00 76.06 209 ASP A O 1
ATOM 1677 N N . TYR A 1 210 ? -4.285 5.438 4.571 1.00 73.19 210 TYR A N 1
ATOM 1678 C CA . TYR A 1 210 ? -5.679 5.421 4.112 1.00 73.19 210 TYR A CA 1
ATOM 1679 C C . TYR A 1 210 ? -6.504 4.245 4.636 1.00 73.19 210 TYR A C 1
ATOM 1681 O O . TYR A 1 210 ? -7.710 4.188 4.390 1.00 73.19 210 TYR A O 1
ATOM 1689 N N . GLY A 1 211 ? -5.887 3.341 5.397 1.00 75.31 211 GLY A N 1
ATOM 1690 C CA . GLY A 1 211 ? -6.603 2.385 6.230 1.00 75.31 211 GLY A CA 1
ATOM 1691 C C . GLY A 1 211 ? -6.539 0.929 5.781 1.00 75.31 211 GLY A C 1
ATOM 1692 O O . GLY A 1 211 ? -5.801 0.552 4.871 1.00 75.31 211 GLY A O 1
ATOM 1693 N N . GLY A 1 212 ? -7.314 0.092 6.475 1.00 77.38 212 GLY A N 1
ATOM 1694 C CA . GLY A 1 212 ? -7.328 -1.372 6.355 1.00 77.38 212 GLY A CA 1
ATOM 1695 C C . GLY A 1 212 ? -7.282 -1.909 4.922 1.00 77.38 212 GLY A C 1
ATOM 1696 O O . GLY A 1 212 ? -6.338 -2.626 4.600 1.00 77.38 212 GLY A O 1
ATOM 1697 N N . PRO A 1 213 ? -8.221 -1.528 4.036 1.00 78.19 213 PRO A N 1
ATOM 1698 C CA . PRO A 1 213 ? -8.268 -2.064 2.675 1.00 78.19 213 PRO A CA 1
ATOM 1699 C C . PRO A 1 213 ? -6.989 -1.828 1.858 1.00 78.19 213 PRO A C 1
ATOM 1701 O O . PRO A 1 213 ? -6.538 -2.721 1.138 1.00 78.19 213 PRO A O 1
ATOM 1704 N N . ILE A 1 214 ? -6.379 -0.643 1.979 1.00 79.25 214 ILE A N 1
ATOM 1705 C CA . ILE A 1 214 ? -5.127 -0.328 1.280 1.00 79.25 214 ILE A CA 1
ATOM 1706 C C . ILE A 1 214 ? -3.955 -1.066 1.913 1.00 79.25 214 ILE A C 1
ATOM 1708 O O . ILE A 1 214 ? -3.133 -1.622 1.187 1.00 79.25 214 ILE A O 1
ATOM 1712 N N . ARG A 1 215 ? -3.900 -1.145 3.247 1.00 83.88 215 ARG A N 1
ATOM 1713 C CA . ARG A 1 215 ? -2.879 -1.931 3.953 1.00 83.88 215 ARG A CA 1
ATOM 1714 C C . ARG A 1 215 ? -2.915 -3.398 3.540 1.00 83.88 215 ARG A C 1
ATOM 1716 O O . ARG A 1 215 ? -1.871 -3.943 3.203 1.00 83.88 215 ARG A O 1
ATOM 1723 N N . ASP A 1 216 ? -4.094 -4.010 3.484 1.00 81.88 216 ASP A N 1
ATOM 1724 C CA . ASP A 1 216 ? -4.259 -5.405 3.065 1.00 81.88 216 ASP A CA 1
ATOM 1725 C C . ASP A 1 216 ? -3.797 -5.620 1.620 1.00 81.88 216 ASP A C 1
ATOM 1727 O O . ASP A 1 216 ? -3.134 -6.610 1.308 1.00 81.88 216 ASP A O 1
ATOM 1731 N N . LEU A 1 217 ? -4.106 -4.681 0.724 1.00 83.00 217 LEU A N 1
ATOM 1732 C CA . LEU A 1 217 ? -3.607 -4.709 -0.647 1.00 83.00 217 LEU A CA 1
ATOM 1733 C C . LEU A 1 217 ? -2.078 -4.575 -0.709 1.00 83.00 217 LEU A C 1
ATOM 1735 O O . LEU A 1 217 ? -1.427 -5.370 -1.385 1.00 83.00 217 LEU A O 1
ATOM 1739 N N . ILE A 1 218 ? -1.493 -3.619 0.013 1.00 86.75 218 ILE A N 1
ATOM 1740 C CA . ILE A 1 218 ? -0.038 -3.443 0.091 1.00 86.75 218 ILE A CA 1
ATOM 1741 C C . ILE A 1 218 ? 0.628 -4.715 0.629 1.00 86.75 218 ILE A C 1
ATOM 1743 O O . ILE A 1 218 ? 1.601 -5.186 0.044 1.00 86.75 218 ILE A O 1
ATOM 1747 N N . ILE A 1 219 ? 0.073 -5.321 1.682 1.00 88.19 219 ILE A N 1
ATOM 1748 C CA . ILE A 1 219 ? 0.551 -6.591 2.242 1.00 88.19 219 ILE A CA 1
ATOM 1749 C C . ILE A 1 219 ? 0.493 -7.700 1.187 1.00 88.19 219 ILE A C 1
ATOM 1751 O O . ILE A 1 219 ? 1.478 -8.415 1.012 1.00 88.19 219 ILE A O 1
ATOM 1755 N N . ARG A 1 220 ? -0.615 -7.829 0.442 1.00 88.31 220 ARG A N 1
ATOM 1756 C CA . ARG A 1 220 ? -0.726 -8.814 -0.649 1.00 88.31 220 ARG A CA 1
ATOM 1757 C C . ARG A 1 220 ? 0.377 -8.638 -1.689 1.00 88.31 220 ARG A C 1
ATOM 1759 O O . ARG A 1 220 ? 0.980 -9.628 -2.078 1.00 88.31 220 ARG A O 1
ATOM 1766 N N . ILE A 1 221 ? 0.660 -7.402 -2.100 1.00 88.31 221 ILE A N 1
ATOM 1767 C CA . ILE A 1 221 ? 1.702 -7.088 -3.090 1.00 88.31 221 ILE A CA 1
ATOM 1768 C C . ILE A 1 221 ? 3.089 -7.439 -2.549 1.00 88.31 221 ILE A C 1
ATOM 1770 O O . ILE A 1 221 ? 3.859 -8.119 -3.223 1.00 88.31 221 ILE A O 1
ATOM 1774 N N . LEU A 1 222 ? 3.396 -7.017 -1.320 1.00 89.25 222 LEU A N 1
ATOM 1775 C CA . LEU A 1 222 ? 4.677 -7.290 -0.660 1.00 89.25 222 LEU A CA 1
ATOM 1776 C C . LEU A 1 222 ? 4.926 -8.787 -0.426 1.00 89.25 222 LEU A C 1
ATOM 1778 O O . LEU A 1 222 ? 6.075 -9.210 -0.311 1.00 89.25 222 LEU A O 1
ATOM 1782 N N . LEU A 1 223 ? 3.866 -9.594 -0.360 1.00 92.00 223 LEU A N 1
ATOM 1783 C CA . LEU A 1 223 ? 3.935 -11.045 -0.184 1.00 92.00 223 LEU A CA 1
ATOM 1784 C C . LEU A 1 223 ? 3.725 -11.833 -1.491 1.00 92.00 223 LEU A C 1
ATOM 1786 O O . LEU A 1 223 ? 3.759 -13.068 -1.466 1.00 92.00 223 LEU A O 1
ATOM 1790 N N . ASP A 1 224 ? 3.532 -11.162 -2.631 1.00 90.25 224 ASP A N 1
ATOM 1791 C CA . ASP A 1 224 ? 3.257 -11.814 -3.913 1.00 90.25 224 ASP A CA 1
ATOM 1792 C C . ASP A 1 224 ? 4.526 -12.441 -4.509 1.00 90.25 224 ASP A C 1
ATOM 1794 O O . ASP A 1 224 ? 5.299 -11.827 -5.248 1.00 90.25 224 ASP A O 1
ATOM 1798 N N . ARG A 1 225 ? 4.731 -13.727 -4.215 1.00 90.56 225 ARG A N 1
ATOM 1799 C CA . ARG A 1 225 ? 5.867 -14.503 -4.735 1.00 90.56 225 ARG A CA 1
ATOM 1800 C C . ARG A 1 225 ? 5.906 -14.559 -6.264 1.00 90.56 225 ARG A C 1
ATOM 1802 O O . ARG A 1 225 ? 7.000 -14.614 -6.821 1.00 90.56 225 ARG A O 1
ATOM 1809 N N . GLY A 1 226 ? 4.750 -14.572 -6.929 1.00 85.88 226 GLY A N 1
ATOM 1810 C CA . GLY A 1 226 ? 4.662 -14.618 -8.388 1.00 85.88 226 GLY A CA 1
ATOM 1811 C C . GLY A 1 226 ? 5.161 -13.317 -9.004 1.00 85.88 226 GLY A C 1
ATOM 1812 O O . GLY A 1 226 ? 6.021 -13.346 -9.885 1.00 85.88 226 GLY A O 1
ATOM 1813 N N . LEU A 1 227 ? 4.715 -12.186 -8.451 1.00 84.06 227 LEU A N 1
ATOM 1814 C CA . LEU A 1 227 ? 5.204 -10.858 -8.808 1.00 84.06 227 LEU A CA 1
ATOM 1815 C C . LEU A 1 227 ? 6.728 -10.772 -8.680 1.00 84.06 227 LEU A C 1
ATOM 1817 O O . LEU A 1 227 ? 7.404 -10.434 -9.651 1.00 84.06 227 LEU A O 1
ATOM 1821 N N . TYR A 1 228 ? 7.291 -11.106 -7.514 1.00 85.06 228 TYR A N 1
ATOM 1822 C CA . TYR A 1 228 ? 8.742 -11.016 -7.309 1.00 85.06 228 TYR A CA 1
ATOM 1823 C C . TYR A 1 228 ? 9.529 -11.972 -8.210 1.00 85.06 228 TYR A C 1
ATOM 1825 O O . TYR A 1 228 ? 10.585 -11.596 -8.712 1.00 85.06 228 TYR A O 1
ATOM 1833 N N . HIS A 1 229 ? 9.014 -13.175 -8.465 1.00 83.88 229 HIS A N 1
ATOM 1834 C CA . HIS A 1 229 ? 9.616 -14.108 -9.416 1.00 83.88 229 HIS A CA 1
ATOM 1835 C C . HIS A 1 229 ? 9.626 -13.552 -10.850 1.00 83.88 229 HIS A C 1
ATOM 1837 O O . HIS A 1 229 ? 10.611 -13.690 -11.571 1.00 83.88 229 HIS A O 1
ATOM 1843 N N . ASP A 1 230 ? 8.561 -12.880 -11.283 1.00 79.00 230 ASP A N 1
ATOM 1844 C CA . ASP A 1 230 ? 8.534 -12.255 -12.606 1.00 79.00 230 ASP A CA 1
ATOM 1845 C C . ASP A 1 230 ? 9.447 -11.023 -12.687 1.00 79.00 230 ASP A C 1
ATOM 1847 O O . ASP A 1 230 ? 10.084 -10.788 -13.718 1.00 79.00 230 ASP A O 1
ATOM 1851 N N . LEU A 1 231 ? 9.590 -10.271 -11.592 1.00 78.44 231 LEU A N 1
ATOM 1852 C CA . LEU A 1 231 ? 10.534 -9.154 -11.505 1.00 78.44 231 LEU A CA 1
ATOM 1853 C C . LEU A 1 231 ? 12.001 -9.598 -11.562 1.00 78.44 231 LEU A C 1
ATOM 1855 O O . LEU A 1 231 ? 12.834 -8.833 -12.057 1.00 78.44 231 LEU A O 1
ATOM 1859 N N . THR A 1 232 ? 12.332 -10.809 -11.106 1.00 77.94 232 THR A N 1
ATOM 1860 C CA . THR A 1 232 ? 13.700 -11.353 -11.174 1.00 77.94 232 THR A CA 1
ATOM 1861 C C . THR A 1 232 ? 14.042 -11.990 -12.519 1.00 77.94 232 THR A C 1
ATOM 1863 O O . THR A 1 232 ? 15.225 -12.098 -12.835 1.00 77.94 232 THR A O 1
ATOM 1866 N N . LYS A 1 233 ? 13.052 -12.344 -13.353 1.00 72.88 233 LYS A N 1
ATOM 1867 C CA . LYS A 1 233 ? 13.294 -12.791 -14.741 1.00 72.88 233 LYS A CA 1
ATOM 1868 C C . LYS A 1 233 ? 13.904 -11.701 -15.623 1.00 72.88 233 LYS A C 1
ATOM 1870 O O . LYS A 1 233 ? 14.597 -12.018 -16.583 1.00 72.88 233 LYS A O 1
ATOM 1875 N N . ARG A 1 234 ? 13.626 -10.426 -15.330 1.00 67.19 234 ARG A N 1
ATOM 1876 C CA . ARG A 1 234 ? 14.243 -9.286 -16.021 1.00 67.19 234 ARG A CA 1
ATOM 1877 C C . ARG A 1 234 ? 15.658 -9.059 -15.507 1.00 67.19 234 ARG A C 1
ATOM 1879 O O . ARG A 1 234 ? 15.863 -8.907 -14.300 1.00 67.19 234 ARG A O 1
ATOM 1886 N N . THR A 1 235 ? 16.618 -8.960 -16.419 1.00 64.88 235 THR A N 1
ATOM 1887 C CA . THR A 1 235 ? 17.988 -8.601 -16.057 1.00 64.88 235 THR A CA 1
ATOM 1888 C C . THR A 1 235 ? 18.111 -7.091 -15.869 1.00 64.88 235 THR A C 1
ATOM 1890 O O . THR A 1 235 ? 17.377 -6.312 -16.473 1.00 64.88 235 THR A O 1
ATOM 1893 N N . SER A 1 236 ? 19.094 -6.654 -15.076 1.00 60.06 236 SER A N 1
ATOM 1894 C CA . SER A 1 236 ? 19.424 -5.222 -14.974 1.00 60.06 236 SER A CA 1
ATOM 1895 C C . SER A 1 236 ? 19.800 -4.580 -16.321 1.00 60.06 236 SER A C 1
ATOM 1897 O O . SER A 1 236 ? 19.722 -3.364 -16.458 1.00 60.06 236 SER A O 1
ATOM 1899 N N . GLU A 1 237 ? 20.184 -5.378 -17.322 1.00 59.97 237 GLU A N 1
ATOM 1900 C CA . GLU A 1 237 ? 20.533 -4.918 -18.670 1.00 59.97 237 GLU A CA 1
ATOM 1901 C C . GLU A 1 237 ? 19.290 -4.590 -19.502 1.00 59.97 237 GLU A C 1
ATOM 1903 O O . GLU A 1 237 ? 19.273 -3.576 -20.205 1.00 59.97 237 GLU A O 1
ATOM 1908 N N . ASP A 1 238 ? 18.222 -5.374 -19.345 1.00 61.56 238 ASP A N 1
ATOM 1909 C CA . ASP A 1 238 ? 16.940 -5.147 -20.020 1.00 61.56 238 ASP A CA 1
ATOM 1910 C C . ASP A 1 238 ? 16.289 -3.824 -19.592 1.00 61.56 238 ASP A C 1
ATOM 1912 O O . ASP A 1 238 ? 15.587 -3.183 -20.371 1.00 61.56 238 ASP A O 1
ATOM 1916 N N . ASP A 1 239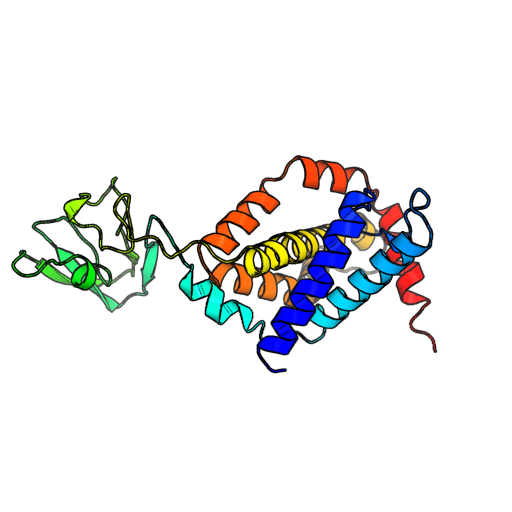 ? 16.539 -3.370 -18.364 1.00 60.81 239 ASP A N 1
ATOM 1917 C CA . ASP A 1 239 ? 15.975 -2.112 -17.852 1.00 60.81 239 ASP A CA 1
ATOM 1918 C C . ASP A 1 239 ? 16.825 -0.891 -18.173 1.00 60.81 239 ASP A C 1
ATOM 1920 O O . ASP A 1 239 ? 16.327 0.235 -18.194 1.00 60.81 239 ASP A O 1
ATOM 1924 N N . ILE A 1 240 ? 18.118 -1.098 -18.407 1.00 52.59 240 ILE A N 1
ATOM 1925 C CA . ILE A 1 240 ? 19.026 -0.042 -18.835 1.00 52.59 240 ILE A CA 1
ATOM 1926 C C . ILE A 1 240 ? 18.655 0.417 -20.247 1.00 52.59 240 ILE A C 1
ATOM 1928 O O . ILE A 1 240 ? 18.607 1.623 -20.477 1.00 52.59 240 ILE A O 1
ATOM 1932 N N . ARG A 1 241 ? 18.294 -0.507 -21.153 1.00 53.00 241 ARG A N 1
ATOM 1933 C CA . ARG A 1 241 ? 17.742 -0.158 -22.478 1.00 53.00 241 ARG A CA 1
ATOM 1934 C C . ARG A 1 241 ? 16.547 0.789 -22.350 1.00 53.00 241 ARG A C 1
ATOM 1936 O O . ARG A 1 241 ? 16.520 1.833 -22.987 1.00 53.00 241 ARG A O 1
ATOM 1943 N N . VAL A 1 242 ? 15.648 0.505 -21.403 1.00 54.03 242 VAL A N 1
ATOM 1944 C CA . VAL A 1 242 ? 14.498 1.368 -21.091 1.00 54.03 242 VAL A CA 1
ATOM 1945 C C . VAL A 1 242 ? 14.919 2.763 -20.605 1.00 54.03 242 VAL A C 1
ATOM 1947 O O . VAL A 1 242 ? 14.324 3.744 -21.038 1.00 54.03 242 VAL A O 1
ATOM 1950 N N . ARG A 1 243 ? 15.939 2.870 -19.735 1.00 52.53 243 ARG A N 1
ATOM 1951 C CA . ARG A 1 243 ? 16.432 4.155 -19.184 1.00 52.53 243 ARG A CA 1
ATOM 1952 C C . ARG A 1 243 ? 17.288 4.986 -20.149 1.00 52.53 243 ARG A C 1
ATOM 1954 O O . ARG A 1 243 ? 17.493 6.175 -19.889 1.00 52.53 243 ARG A O 1
ATOM 1961 N N . PHE A 1 244 ? 17.888 4.367 -21.164 1.00 44.06 244 PHE A N 1
ATOM 1962 C CA . PHE A 1 244 ? 18.644 5.069 -22.207 1.00 44.06 244 PHE A CA 1
ATOM 1963 C C . PHE A 1 244 ? 17.720 5.530 -23.335 1.00 44.06 244 PHE A C 1
ATOM 1965 O O . PHE A 1 244 ? 17.819 6.686 -23.736 1.00 44.06 244 PHE A O 1
ATOM 1972 N N . ASP A 1 245 ? 16.750 4.708 -23.746 1.00 45.19 245 ASP A N 1
ATOM 1973 C CA . ASP A 1 245 ? 15.737 5.119 -24.726 1.00 45.19 245 ASP A CA 1
ATOM 1974 C C . ASP A 1 245 ? 14.842 6.246 -24.192 1.00 45.19 245 ASP A C 1
ATOM 1976 O O . ASP A 1 245 ? 14.499 7.156 -24.938 1.00 45.19 245 ASP A O 1
ATOM 1980 N N . SER A 1 246 ? 14.511 6.244 -22.894 1.00 43.31 246 SER A N 1
ATOM 1981 C CA . SER A 1 246 ? 13.732 7.325 -22.273 1.00 43.31 246 SER A CA 1
ATOM 1982 C C . SER A 1 246 ? 14.494 8.649 -22.150 1.00 43.31 246 SER A C 1
ATOM 1984 O O . SER A 1 246 ? 13.869 9.690 -22.037 1.00 43.31 246 SER A O 1
ATOM 1986 N N . ARG A 1 247 ? 15.836 8.629 -22.152 1.00 42.28 247 ARG A N 1
ATOM 1987 C CA . ARG A 1 247 ? 16.666 9.849 -22.131 1.00 42.28 247 ARG A CA 1
ATOM 1988 C C . ARG A 1 247 ? 16.919 10.426 -23.524 1.00 42.28 247 ARG A C 1
ATOM 1990 O O . ARG A 1 247 ? 17.254 11.597 -23.627 1.00 42.28 247 ARG A O 1
ATOM 1997 N N . ASN A 1 248 ? 16.735 9.628 -24.575 1.00 33.31 248 ASN A N 1
ATOM 1998 C CA . ASN A 1 248 ? 16.825 10.086 -25.963 1.00 33.31 248 ASN A CA 1
ATOM 1999 C C . ASN A 1 248 ? 15.528 10.732 -26.480 1.00 33.31 248 ASN A C 1
ATOM 2001 O O . ASN A 1 248 ? 15.524 11.238 -27.595 1.00 33.31 248 ASN A O 1
ATOM 2005 N N . THR A 1 249 ? 14.440 10.725 -25.702 1.00 36.03 249 THR A N 1
ATOM 2006 C CA . THR A 1 249 ? 13.172 11.388 -26.063 1.00 36.03 249 THR A CA 1
ATOM 2007 C C . THR A 1 249 ? 12.981 12.770 -25.431 1.00 36.03 249 THR A C 1
ATOM 2009 O O . THR A 1 249 ? 11.980 13.408 -25.728 1.00 36.03 249 THR A O 1
ATOM 2012 N N . ASP A 1 250 ? 13.926 13.233 -24.604 1.00 31.56 250 ASP A N 1
ATOM 2013 C CA . ASP A 1 250 ? 13.892 14.553 -23.943 1.00 31.56 250 ASP A CA 1
ATOM 2014 C C . ASP A 1 250 ? 14.886 15.557 -24.570 1.00 31.56 250 ASP A C 1
ATOM 2016 O O . ASP A 1 250 ? 15.350 16.488 -23.913 1.00 31.56 250 ASP A O 1
ATOM 2020 N N . ILE A 1 251 ? 15.241 15.364 -25.845 1.00 30.36 251 ILE A N 1
ATOM 2021 C CA . ILE A 1 251 ? 15.939 16.373 -26.652 1.00 30.36 251 ILE A CA 1
ATOM 2022 C C . ILE A 1 251 ? 15.062 16.674 -27.868 1.00 30.36 251 ILE A C 1
ATOM 2024 O O . ILE A 1 251 ? 15.261 16.101 -28.935 1.00 30.36 251 ILE A O 1
ATOM 2028 N N . ASP A 1 252 ? 14.049 17.504 -27.634 1.00 26.95 252 ASP A N 1
ATOM 2029 C CA . ASP A 1 252 ? 13.573 18.573 -28.525 1.00 26.95 252 ASP A CA 1
ATOM 2030 C C . ASP A 1 252 ? 12.708 19.555 -27.716 1.00 26.95 252 ASP A C 1
ATOM 2032 O O . ASP A 1 252 ? 11.771 19.098 -27.018 1.00 26.95 252 ASP A O 1
#

Mean predicted aligned error: 12.28 Å

Secondary structure (DSSP, 8-state):
--HHHHHHHHHHHHHHHHHHHHTT--SS-GGG-TTS-HHHHHHHHHHHHHHHHHHHH----THHHHHGGG---S----EE-TT-EEEEETTTT--TTHHHHTT-TT--EEEEE-TT-EE--TT-TTTS-GGG--TTSSTT--PPPPPPHHHHHHHHHHHHHHHHHHHHHHTTHHHHHHH--S---HHHHHHHHHHHHHHHHHHHHHHHTT-HHHHHHHHHHHT-HHHHHHHHHS-HHHHHHHHHHTTTTS--

InterPro domains:
  IPR003126 Zinc finger, UBR-type [PF02207] (75-137)
  IPR003126 Zinc finger, UBR-type [PS51157] (74-139)
  IPR003126 Zinc finger, UBR-type [SM00396] (74-138)
  IPR039164 E3 ubiquitin-protein ligase UBR1-like [PTHR21497] (67-237)

Solvent-accessible surface area (backbone atoms only — not comparable to full-atom values): 14333 Å² total; per-residue (Å²): 134,57,74,66,59,54,53,53,50,39,51,50,54,38,54,53,49,53,53,41,51,74,70,65,46,55,93,67,66,26,54,74,40,83,92,48,58,68,73,57,16,51,52,38,42,52,51,52,51,53,53,51,53,44,71,76,61,71,75,72,75,65,70,46,66,61,37,50,67,41,42,51,48,51,51,60,58,55,69,48,58,56,68,38,81,39,38,36,33,68,77,46,46,49,37,45,82,46,40,78,61,28,66,55,79,93,56,55,64,50,78,46,67,26,82,82,28,51,62,26,46,36,32,37,70,93,71,20,49,75,85,48,26,18,52,61,19,28,93,84,27,64,73,53,68,83,75,55,69,70,67,51,48,37,49,71,50,51,51,54,46,51,53,49,50,52,52,61,67,58,52,49,50,72,57,58,54,70,68,46,95,58,96,67,49,74,65,60,53,48,52,56,51,49,62,74,44,38,69,62,53,52,51,54,52,55,46,48,72,29,24,32,66,48,38,54,50,52,50,51,56,79,66,34,62,66,60,54,54,57,60,64,71,56,52,66,65,68,53,45,56,54,60,51,57,61,60,68,70,75,77,127

pLDDT: mean 74.63, std 13.25, range [26.95, 93.81]

Organism: NCBI:txid637853

Radius of gyration: 23.51 Å; Cα contacts (8 Å, |Δi|>4): 267; chains: 1; bounding box: 56×33×70 Å

Sequence (252 aa):
MQEDDLMDEAKSLKAVSDELKANGCPLFGGKYCERLPQHIRDKAAELDKRLDSLLSGFPNFKSSIRMKEYDFSLKCNAVWSSDAVAYRCITCAYNPYCFRLAGHEGHDSNRFFSQAGGACDCGNADVLRESGFCYRHGPNARRPPAPSADIVSLNEFIIPKLFVRLFLFFRGWKRNYNLKNEHLSEETFSNQLVHRAHILIELIQELVDYGGPIRDLIIRILLDRGLYHDLTKRTSEDDIRVRFDSRNTDID

Nearest PDB structures (foldseek):
  3lg7-assembly1_B  TM=3.326E-01  e=9.785E+00  synthetic construct

Foldseek 3Di:
DDPVVLLVVLVVLLVLQVVLVVQVQDLPQSLVPPSGDNVSSVSRVVSVVVLVVCLVDVDDPVLLVVLLLQFADQFQFAWDAFQDKWKAFPPWGDTPPLQVQLPCPPTDMDIDTHHGIGTGGANPVVGTPVSRHGLRHHPNHDGRPDDDPSSLSSLLNSVLSLVLCVCLLCPCLVVVVVPDPDPDDSVNSVVVSCVVCVSSVVVLVSQCVSHDSSVVSNVCSVPPPVSVVVSVVDDNVNVVVVVVVVVVVPDD